Protein AF-0000000075738918 (afdb_homodimer)

Sequence (276 aa):
MHIVPTPQAAEAMVTAMPPGPFVMLNLYRIREVADYSANPELAPPAPVSGRELFERYAAGMESALAKVGAERVFVADAGGCFIGPPEERWDVIQFVRYPSLEAFIALMSSEQVQADLPHRFAMLEDSRVIPMAERPLAMHIVPTPQAAEAMVTAMPPGPFVMLNLYRIREVADYSANPELAPPAPVSGRELFERYAAGMESALAKVGAERVFVADAGGCFIGPPEERWDVIQFVRYPSLEAFIALMSSEQVQADLPHRFAMLEDSRVIPMAERPLA

Foldseek 3Di:
DAQDDDPVRVVVCVVPDDWWKWKKKKFFAWAQWFALVVPVVPDDPDIDALVVLVVVVVVVVQVLCVVLPKDWPDKDAWFADPDDDRPDTTGMITMMMGGGPVSVVCSCPDPSVVVCSSSSNRTTPDMDIDMDHDDDDD/DAQDDDPVRVVVCVVPDDWWKWKKKKFFAWAQWFALVVPPVPDDPDIDGLVVLVVVVVVVVQVLCVVLPKDWPDKDAWFADPDDDRPDTTGMITMMMGGGPVSVVCSCPDPSVVVCSSSSNRTTPDMDIDMDHDDDDD

Organism: Mycobacterium marinum (strain ATCC BAA-535 / M) (NCBI:txid216594)

Radius of gyration: 19.69 Å; Cα contacts (8 Å, |Δi|>4): 548; chains: 2; bounding box: 41×58×44 Å

Nearest PDB structures (foldseek):
  3dca-assembly2_D  TM=9.120E-01  e=5.036E-12  Rhodopseudomonas palustris
  3hhl-assembly2_C  TM=9.227E-01  e=2.454E-11  Rhodopseudomonas palustris
  3fmb-assembly1_B  TM=6.037E-01  e=3.398E-04  Bacteroides fragilis NCTC 9343
  8ozo-assembly1_A  TM=6.593E-01  e=1.298E-03  Populus tremula
  1q53-assembly1_B  TM=6.200E-01  e=1.149E-03  Arabidopsis thaliana

InterPro domains:
  IPR011008 Dimeric alpha-beta barrel [SSF54909] (48-130)

Solvent-accessible surface area (backbone atoms only — not comparable to full-atom values): 14406 Å² total; per-residue (Å²): 122,26,84,62,58,49,73,66,31,49,51,49,46,66,71,65,55,66,89,47,62,36,34,34,43,35,37,30,23,58,24,74,56,44,48,36,81,91,45,60,91,73,46,65,97,56,95,48,35,6,59,58,53,47,59,62,47,50,61,58,46,50,58,55,32,48,74,49,60,26,42,78,76,43,45,25,43,40,44,53,35,39,18,41,59,88,83,45,58,30,45,38,37,36,32,34,37,30,57,27,66,65,36,48,52,51,47,68,66,30,68,68,50,55,69,41,46,68,56,51,60,16,20,42,58,30,37,36,30,33,52,28,44,74,46,86,79,132,121,28,84,61,59,49,73,68,31,50,51,49,47,67,71,64,56,66,89,46,62,37,34,34,43,36,37,31,24,59,24,75,56,44,49,36,82,90,46,60,90,74,45,66,96,56,95,49,37,6,59,59,50,47,58,62,47,49,58,59,47,52,57,55,32,51,75,48,60,26,43,79,77,42,42,24,42,39,42,52,35,40,18,42,59,88,84,44,59,29,45,37,36,36,34,36,36,30,57,27,67,67,36,47,52,50,47,67,68,29,69,66,50,55,68,41,47,67,56,49,60,16,19,41,58,31,37,36,31,32,52,29,44,74,47,85,78,131

pLDDT: mean 94.46, std 4.77, range [61.75, 98.62]

Secondary structure (DSSP, 8-state):
---S--HHHHHHHHHHPPSS-EEEEEEEEE-SB---TT-GGG--SS--BHHHHHHHHHHHHHHHHHHTT-EEEEEEE--B-SBS-TT-B-SEEEEEEES-HHHHHHHHHSHHHHHHHHHHHHHEEEEEEEEEEE----/---S--HHHHHHHHHHPPSS-EEEEEEEEE-SB---TT-GGG--SS--BHHHHHHHHHHHHHHHHHHTT-EEEEEEEE-B-SBS-TT-B-SEEEEEEES-HHHHHHHHHSHHHHHHHHHHHHHEEEEEEEEEEE----

Structure (mmCIF, N/CA/C/O backbone):
data_AF-0000000075738918-model_v1
#
loop_
_entity.id
_entity.type
_entity.pdbx_description
1 polymer 'DUF1330 domain-containing protein'
#
loop_
_atom_site.group_PDB
_atom_site.id
_atom_site.type_symbol
_atom_site.label_atom_id
_atom_site.label_alt_id
_atom_site.label_comp_id
_atom_site.label_asym_id
_atom_site.label_entity_id
_atom_site.label_seq_id
_atom_site.pdbx_PDB_ins_code
_atom_site.Cartn_x
_atom_site.Cartn_y
_atom_site.Cartn_z
_atom_site.occupancy
_atom_site.B_iso_or_equiv
_atom_site.auth_seq_id
_atom_site.auth_comp_id
_atom_site.auth_asym_id
_atom_site.auth_atom_id
_atom_site.pdbx_PDB_model_num
ATOM 1 N N . MET A 1 1 ? 3.969 -15.016 8.734 1 88.12 1 MET A N 1
ATOM 2 C CA . MET A 1 1 ? 4.047 -14.961 7.273 1 88.12 1 MET A CA 1
ATOM 3 C C . MET A 1 1 ? 2.662 -15.062 6.648 1 88.12 1 MET A C 1
ATOM 5 O O . MET A 1 1 ? 1.907 -15.992 6.953 1 88.12 1 MET A O 1
ATOM 9 N N . HIS A 1 2 ? 2.221 -14.133 5.895 1 97.44 2 HIS A N 1
ATOM 10 C CA . HIS A 1 2 ? 0.927 -14.07 5.227 1 97.44 2 HIS A CA 1
ATOM 11 C C . HIS A 1 2 ? 1.087 -14.141 3.711 1 97.44 2 HIS A C 1
ATOM 13 O O . HIS A 1 2 ? 1.54 -13.188 3.084 1 97.44 2 HIS A O 1
ATOM 19 N N . ILE A 1 3 ? 0.587 -15.297 3.174 1 96.81 3 ILE A N 1
ATOM 20 C CA . ILE A 1 3 ? 0.832 -15.516 1.753 1 96.81 3 ILE A CA 1
ATOM 21 C C . ILE A 1 3 ? -0.492 -15.758 1.032 1 96.81 3 ILE A C 1
ATOM 23 O O . ILE A 1 3 ? -0.645 -15.398 -0.138 1 96.81 3 ILE A O 1
ATOM 27 N N . VAL A 1 4 ? -1.378 -16.375 1.745 1 95.62 4 VAL A N 1
ATOM 28 C CA . VAL A 1 4 ? -2.707 -16.641 1.209 1 95.62 4 VAL A CA 1
ATOM 29 C C . VAL A 1 4 ? -3.77 -16.172 2.197 1 95.62 4 VAL A C 1
ATOM 31 O O . VAL A 1 4 ? -3.496 -16.016 3.389 1 95.62 4 VAL A O 1
ATOM 34 N N . PRO A 1 5 ? -4.926 -15.938 1.662 1 96.75 5 PRO A N 1
ATOM 35 C CA . PRO A 1 5 ? -5.961 -15.492 2.596 1 96.75 5 PRO A CA 1
ATOM 36 C C . PRO A 1 5 ? -6.469 -16.609 3.5 1 96.75 5 PRO A C 1
ATOM 38 O O . PRO A 1 5 ? -6.426 -17.781 3.119 1 96.75 5 PRO A O 1
ATOM 41 N N . THR A 1 6 ? -6.902 -16.25 4.691 1 96.31 6 THR A N 1
ATOM 42 C CA . THR A 1 6 ? -7.684 -17.172 5.516 1 96.31 6 THR A CA 1
ATOM 43 C C . THR A 1 6 ? -9.133 -17.219 5.043 1 96.31 6 THR A C 1
ATOM 45 O O . THR A 1 6 ? -9.609 -16.312 4.371 1 96.31 6 THR A O 1
ATOM 48 N N . PRO A 1 7 ? -9.805 -18.297 5.422 1 96.06 7 PRO A N 1
ATOM 49 C CA . PRO A 1 7 ? -11.227 -18.344 5.102 1 96.06 7 PRO A CA 1
ATOM 50 C C . PRO A 1 7 ? -12 -17.156 5.68 1 96.06 7 PRO A C 1
ATOM 52 O O . PRO A 1 7 ? -12.906 -16.625 5.027 1 96.06 7 PRO A O 1
ATOM 55 N N . GLN A 1 8 ? -11.672 -16.75 6.844 1 96.56 8 GLN A N 1
ATOM 56 C CA . GLN A 1 8 ? -12.336 -15.609 7.48 1 96.56 8 GLN A CA 1
ATOM 57 C C . GLN A 1 8 ? -12.109 -14.32 6.695 1 96.56 8 GLN A C 1
ATOM 59 O O . GLN A 1 8 ? -13.031 -13.531 6.504 1 96.56 8 GLN A O 1
ATOM 64 N N . ALA A 1 9 ? -10.875 -14.109 6.285 1 96.56 9 ALA A N 1
ATOM 65 C CA . ALA A 1 9 ? -10.555 -12.922 5.504 1 96.56 9 ALA A CA 1
ATOM 66 C C . ALA A 1 9 ? -11.297 -12.922 4.168 1 96.56 9 ALA A C 1
ATOM 68 O O . ALA A 1 9 ? -11.789 -11.883 3.723 1 96.56 9 ALA A O 1
ATOM 69 N N . ALA A 1 10 ? -11.328 -14.062 3.525 1 95.31 10 ALA A N 1
ATOM 70 C CA . ALA A 1 10 ? -12.039 -14.203 2.26 1 95.31 10 ALA A CA 1
ATOM 71 C C . ALA A 1 10 ? -13.523 -13.875 2.428 1 95.31 10 ALA A C 1
ATOM 73 O O . ALA A 1 10 ? -14.094 -13.133 1.627 1 95.31 10 ALA A O 1
ATOM 74 N N . GLU A 1 11 ? -14.094 -14.375 3.406 1 95.25 11 GLU A N 1
ATOM 75 C CA . GLU A 1 11 ? -15.5 -14.109 3.688 1 95.25 11 GLU A CA 1
ATOM 76 C C . GLU A 1 11 ? -15.742 -12.633 3.973 1 95.25 11 GLU A C 1
ATOM 78 O O . GLU A 1 11 ? -16.719 -12.055 3.492 1 95.25 11 GLU A O 1
ATOM 83 N N . ALA A 1 12 ? -14.891 -12.102 4.766 1 94.56 12 ALA A N 1
ATOM 84 C CA . ALA A 1 12 ? -15.016 -10.688 5.105 1 94.56 12 ALA A CA 1
ATOM 85 C C . ALA A 1 12 ? -14.953 -9.812 3.854 1 94.56 12 ALA A C 1
ATOM 87 O O . ALA A 1 12 ? -15.711 -8.852 3.719 1 94.56 12 ALA A O 1
ATOM 88 N N . MET A 1 13 ? -14.039 -10.117 3.02 1 93.19 13 MET A N 1
ATOM 89 C CA . MET A 1 13 ? -13.906 -9.344 1.789 1 93.19 13 MET A CA 1
ATOM 90 C C . MET A 1 13 ? -15.172 -9.445 0.94 1 93.19 13 MET A C 1
ATOM 92 O O . MET A 1 13 ? -15.688 -8.438 0.461 1 93.19 13 MET A O 1
ATOM 96 N N . VAL A 1 14 ? -15.648 -10.609 0.733 1 91.62 14 VAL A N 1
ATOM 97 C CA . VAL A 1 1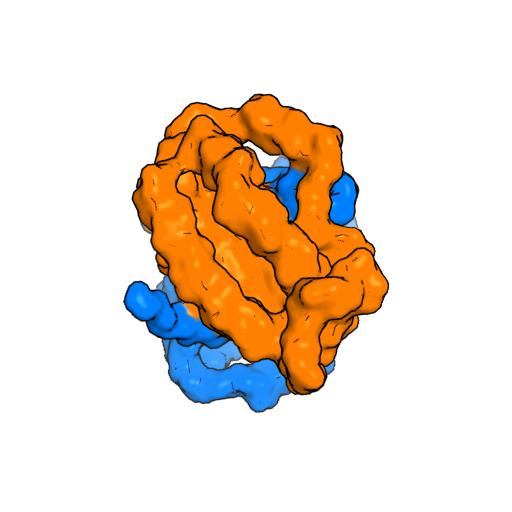4 ? -16.828 -10.844 -0.087 1 91.62 14 VAL A CA 1
ATOM 98 C C . VAL A 1 14 ? -18.016 -10.07 0.482 1 91.62 14 VAL A C 1
ATOM 100 O O . VAL A 1 14 ? -18.812 -9.5 -0.269 1 91.62 14 VAL A O 1
ATOM 103 N N . THR A 1 15 ? -18.078 -9.992 1.713 1 91.5 15 THR A N 1
ATOM 104 C CA . THR A 1 15 ? -19.203 -9.344 2.395 1 91.5 15 THR A CA 1
ATOM 105 C C . THR A 1 15 ? -19.078 -7.824 2.326 1 91.5 15 THR A C 1
ATOM 107 O O . THR A 1 15 ? -20.078 -7.117 2.209 1 91.5 15 THR A O 1
ATOM 110 N N . ALA A 1 16 ? -17.875 -7.379 2.338 1 89.31 16 ALA A N 1
ATOM 111 C CA . ALA A 1 16 ? -17.641 -5.949 2.51 1 89.31 16 ALA A CA 1
ATOM 112 C C . ALA A 1 16 ? -17.547 -5.242 1.16 1 89.31 16 ALA A C 1
ATOM 114 O O . ALA A 1 16 ? -17.844 -4.051 1.054 1 89.31 16 ALA A O 1
ATOM 115 N N . MET A 1 17 ? -17.172 -5.91 0.13 1 88.94 17 MET A N 1
ATOM 116 C CA . MET A 1 17 ? -16.875 -5.238 -1.132 1 88.94 17 MET A CA 1
ATOM 117 C C . MET A 1 17 ? -18.156 -4.855 -1.864 1 88.94 17 MET A C 1
ATOM 119 O O . MET A 1 17 ? -19.016 -5.703 -2.102 1 88.94 17 MET A O 1
ATOM 123 N N . PRO A 1 18 ? -18.312 -3.605 -2.115 1 85.81 18 PRO A N 1
ATOM 124 C CA . PRO A 1 18 ? -19.469 -3.195 -2.916 1 85.81 18 PRO A CA 1
ATOM 125 C C . PRO A 1 18 ? -19.391 -3.689 -4.359 1 85.81 18 PRO A C 1
ATOM 127 O O . PRO A 1 18 ? -18.328 -4.09 -4.824 1 85.81 18 PRO A O 1
ATOM 130 N N . PRO A 1 19 ? -20.594 -3.648 -4.965 1 90.38 19 PRO A N 1
ATOM 131 C CA . PRO A 1 19 ? -20.562 -4.027 -6.379 1 90.38 19 PRO A CA 1
ATOM 132 C C . PRO A 1 19 ? -19.75 -3.059 -7.23 1 90.38 19 PRO A C 1
ATOM 134 O O . PRO A 1 19 ? -19.594 -1.887 -6.875 1 90.38 19 PRO A O 1
ATOM 137 N N . GLY A 1 20 ? -19.234 -3.586 -8.367 1 94 20 GLY A N 1
ATOM 138 C CA . GLY A 1 20 ? -18.484 -2.746 -9.281 1 94 20 GLY A CA 1
ATOM 139 C C . GLY A 1 20 ? -16.984 -2.982 -9.219 1 94 20 GLY A C 1
ATOM 140 O O . GLY A 1 20 ? -16.531 -3.938 -8.586 1 94 20 GLY A O 1
ATOM 141 N N . PRO A 1 21 ? -16.297 -2.09 -9.953 1 96.19 21 PRO A N 1
ATOM 142 C CA . PRO A 1 21 ? -14.836 -2.25 -10 1 96.19 21 PRO A CA 1
ATOM 143 C C . PRO A 1 21 ? -14.156 -1.883 -8.688 1 96.19 21 PRO A C 1
ATOM 145 O O . PRO A 1 21 ? -14.68 -1.065 -7.922 1 96.19 21 PRO A O 1
ATOM 148 N N . PHE A 1 22 ? -13.078 -2.518 -8.398 1 96.31 22 PHE A N 1
ATOM 149 C CA . PHE A 1 22 ? -12.258 -2.191 -7.238 1 96.31 22 PHE A CA 1
ATOM 150 C C . PHE A 1 22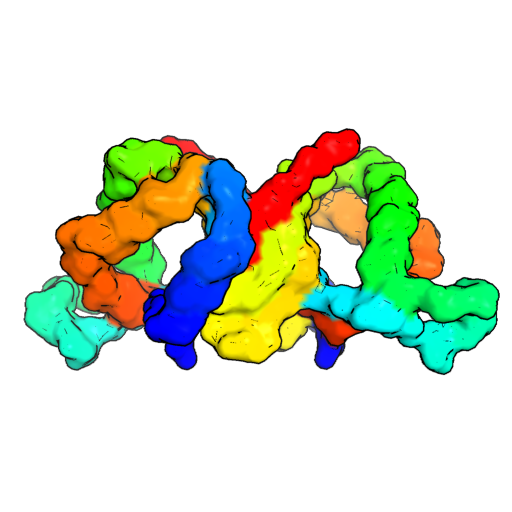 ? -10.789 -2.488 -7.516 1 96.31 22 PHE A C 1
ATOM 152 O O . PHE A 1 22 ? -10.445 -3.039 -8.562 1 96.31 22 PHE A O 1
ATOM 159 N N . VAL A 1 23 ? -9.984 -2.086 -6.602 1 96.62 23 VAL A N 1
ATOM 160 C CA . VAL A 1 23 ? -8.539 -2.215 -6.77 1 96.62 23 VAL A CA 1
ATOM 161 C C . VAL A 1 23 ? -7.953 -3.018 -5.609 1 96.62 23 VAL A C 1
ATOM 163 O O . VAL A 1 23 ? -8.453 -2.951 -4.484 1 96.62 23 VAL A O 1
ATOM 166 N N . MET A 1 24 ? -6.996 -3.807 -5.902 1 97.94 24 MET A N 1
ATOM 167 C CA . MET A 1 24 ? -6.215 -4.508 -4.887 1 97.94 24 MET A CA 1
ATOM 168 C C . MET A 1 24 ? -4.793 -3.957 -4.82 1 97.94 24 MET A C 1
ATOM 170 O O . MET A 1 24 ? -4.066 -3.975 -5.816 1 97.94 24 MET A O 1
ATOM 174 N N . LEU A 1 25 ? -4.461 -3.461 -3.678 1 98.38 25 LEU A N 1
ATOM 175 C CA . LEU A 1 25 ? -3.061 -3.168 -3.395 1 98.38 25 LEU A CA 1
ATOM 176 C C . LEU A 1 25 ? -2.326 -4.426 -2.939 1 98.38 25 LEU A C 1
ATOM 178 O O . LEU A 1 25 ? -2.754 -5.09 -1.993 1 98.38 25 LEU A O 1
ATOM 182 N N . ASN A 1 26 ? -1.208 -4.758 -3.607 1 98.12 26 ASN A N 1
ATOM 183 C CA . ASN A 1 26 ? -0.388 -5.918 -3.266 1 98.12 26 ASN A CA 1
ATOM 184 C C . ASN A 1 26 ? 1.027 -5.504 -2.871 1 98.12 26 ASN A C 1
ATOM 186 O O . ASN A 1 26 ? 1.712 -4.816 -3.629 1 98.12 26 ASN A O 1
ATOM 190 N N . LEU A 1 27 ? 1.433 -5.855 -1.755 1 98.62 27 LEU A N 1
ATOM 191 C CA . LEU A 1 27 ? 2.803 -5.703 -1.278 1 98.62 27 LEU A CA 1
ATOM 192 C C . LEU A 1 27 ? 3.48 -7.059 -1.122 1 98.62 27 LEU A C 1
ATOM 194 O O . LEU A 1 27 ? 2.947 -7.949 -0.46 1 98.62 27 LEU A O 1
ATOM 198 N N . TYR A 1 28 ? 4.676 -7.176 -1.698 1 98.38 28 TYR A N 1
ATOM 199 C CA . TYR A 1 28 ? 5.359 -8.461 -1.643 1 98.38 28 TYR A CA 1
ATOM 200 C C . TYR A 1 28 ? 6.762 -8.312 -1.058 1 98.38 28 TYR A C 1
ATOM 202 O O . TYR A 1 28 ? 7.535 -7.461 -1.501 1 98.38 28 TYR A O 1
ATOM 210 N N . ARG A 1 29 ? 7 -9.078 -0.086 1 98.38 29 ARG A N 1
ATOM 211 C CA . ARG A 1 29 ? 8.359 -9.344 0.375 1 98.38 29 ARG A CA 1
ATOM 212 C C . ARG A 1 29 ? 8.891 -10.648 -0.198 1 98.38 29 ARG A C 1
ATOM 214 O O . ARG A 1 29 ? 8.336 -11.719 0.071 1 98.38 29 ARG A O 1
ATOM 221 N N . ILE A 1 30 ? 9.93 -10.531 -0.969 1 98.38 30 ILE A N 1
ATOM 222 C CA . ILE A 1 30 ? 10.375 -11.672 -1.769 1 98.38 30 ILE A CA 1
ATOM 223 C C . ILE A 1 30 ? 11.625 -12.281 -1.143 1 98.38 30 ILE A C 1
ATOM 225 O O . ILE A 1 30 ? 12.523 -11.555 -0.703 1 98.38 30 ILE A O 1
ATOM 229 N N . ARG A 1 31 ? 11.656 -13.594 -1.162 1 98.25 31 ARG A N 1
ATOM 230 C CA . ARG A 1 31 ? 12.797 -14.305 -0.605 1 98.25 31 ARG A CA 1
ATOM 231 C C . ARG A 1 31 ? 14.047 -14.086 -1.453 1 98.25 31 ARG A C 1
ATOM 233 O O . ARG A 1 31 ? 13.961 -13.984 -2.678 1 98.25 31 ARG A O 1
ATOM 240 N N . GLU A 1 32 ? 15.125 -14.062 -0.719 1 98.31 32 GLU A N 1
ATOM 241 C CA . GLU A 1 32 ? 16.375 -14 -1.465 1 98.31 32 GLU A CA 1
ATOM 242 C C . GLU A 1 32 ? 16.547 -15.227 -2.359 1 98.31 32 GLU A C 1
ATOM 244 O O . GLU A 1 32 ? 16.891 -15.094 -3.539 1 98.31 32 GLU A O 1
ATOM 249 N N . VAL A 1 33 ? 16.359 -16.359 -1.729 1 98.31 33 VAL A N 1
ATOM 250 C CA . VAL A 1 33 ? 16.391 -17.625 -2.453 1 98.31 33 VAL A CA 1
ATOM 251 C C . VAL A 1 33 ? 15.031 -18.328 -2.332 1 98.31 33 VAL A C 1
ATOM 253 O O . VAL A 1 33 ? 14.484 -18.453 -1.232 1 98.31 33 VAL A O 1
ATOM 256 N N . ALA A 1 34 ? 14.562 -18.719 -3.514 1 98.19 34 ALA A N 1
ATOM 257 C CA . ALA A 1 34 ? 13.297 -19.453 -3.496 1 98.19 34 ALA A CA 1
ATOM 258 C C . ALA A 1 34 ? 13.391 -20.703 -2.621 1 98.19 34 ALA A C 1
ATOM 260 O O . ALA A 1 34 ? 14.406 -21.406 -2.645 1 98.19 34 ALA A O 1
ATOM 261 N N . ASP A 1 35 ? 12.328 -20.984 -1.842 1 97.94 35 ASP A N 1
ATOM 262 C CA . ASP A 1 35 ? 12.312 -22.109 -0.902 1 97.94 35 ASP A CA 1
ATOM 263 C C . ASP A 1 35 ? 11.266 -23.141 -1.295 1 97.94 35 ASP A C 1
ATOM 265 O O . ASP A 1 35 ? 10.078 -22.969 -1.016 1 97.94 35 ASP A O 1
ATOM 269 N N . TYR A 1 36 ? 11.648 -24.25 -1.84 1 97.25 36 TYR A N 1
ATOM 270 C CA . TYR A 1 36 ? 10.742 -25.312 -2.283 1 97.25 36 TYR A CA 1
ATOM 271 C C . TYR A 1 36 ? 10.734 -26.469 -1.299 1 97.25 36 TYR A C 1
ATOM 273 O O . TYR A 1 36 ? 10.391 -27.594 -1.661 1 97.25 36 TYR A O 1
ATOM 281 N N . SER A 1 37 ? 11.078 -26.234 -0.084 1 96.5 37 SER A N 1
ATOM 282 C CA . SER A 1 37 ? 11.156 -27.312 0.907 1 96.5 37 SER A CA 1
ATOM 283 C C . SER A 1 37 ? 9.805 -28 1.088 1 96.5 37 SER A C 1
ATOM 285 O O . SER A 1 37 ? 9.742 -29.188 1.363 1 96.5 37 SER A O 1
ATOM 287 N N . ALA A 1 38 ? 8.727 -27.297 0.914 1 93.81 38 ALA A N 1
ATOM 288 C CA . ALA A 1 38 ? 7.387 -27.859 1.093 1 93.81 38 ALA A CA 1
ATOM 289 C C . ALA A 1 38 ? 6.957 -28.656 -0.136 1 93.81 38 ALA A C 1
ATOM 291 O O . ALA A 1 38 ? 6.082 -29.516 -0.049 1 93.81 38 ALA A O 1
ATOM 292 N N . ASN A 1 39 ? 7.527 -28.312 -1.305 1 94.62 39 ASN A N 1
ATOM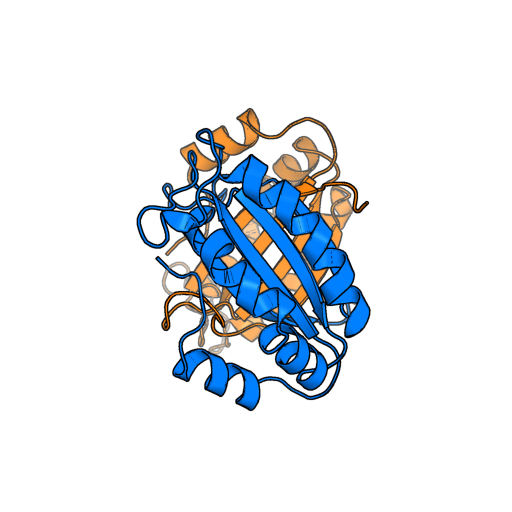 293 C CA . ASN A 1 39 ? 7.219 -28.969 -2.562 1 94.62 39 ASN A CA 1
ATOM 294 C C . ASN A 1 39 ? 8.484 -29.266 -3.367 1 94.62 39 ASN A C 1
ATOM 296 O O . ASN A 1 39 ? 8.656 -28.75 -4.473 1 94.62 39 ASN A O 1
ATOM 300 N N . PRO A 1 40 ? 9.227 -30.172 -2.859 1 94.75 40 PRO A N 1
ATOM 301 C CA . PRO A 1 40 ? 10.539 -30.391 -3.471 1 94.75 40 PRO A CA 1
ATOM 302 C C . PRO A 1 40 ? 10.438 -30.875 -4.918 1 94.75 40 PRO A C 1
ATOM 304 O O . PRO A 1 40 ? 11.336 -30.625 -5.719 1 94.75 40 PRO A O 1
ATOM 307 N N . GLU A 1 41 ? 9.414 -31.531 -5.293 1 95.25 41 GLU A N 1
ATOM 308 C CA . GLU A 1 41 ? 9.227 -32.062 -6.641 1 95.25 41 GLU A CA 1
ATOM 309 C C . GLU A 1 41 ? 9.07 -30.938 -7.66 1 95.25 41 GLU A C 1
ATOM 311 O O . GLU A 1 41 ? 9.25 -31.156 -8.859 1 95.25 41 GLU A O 1
ATOM 316 N N . LEU A 1 42 ? 8.742 -29.766 -7.234 1 94.75 42 LEU A N 1
ATOM 317 C CA . LEU A 1 42 ? 8.516 -28.625 -8.117 1 94.75 42 LEU A CA 1
ATOM 318 C C . LEU A 1 42 ? 9.75 -27.719 -8.172 1 94.75 42 LEU A C 1
ATOM 320 O O . LEU A 1 42 ? 9.773 -26.734 -8.906 1 94.75 42 LEU A O 1
ATOM 324 N N . ALA A 1 43 ? 10.758 -28.047 -7.434 1 95.38 43 ALA A N 1
ATOM 325 C CA . ALA A 1 43 ? 11.953 -27.219 -7.336 1 95.38 43 ALA A CA 1
ATOM 326 C C . ALA A 1 43 ? 12.688 -27.141 -8.672 1 95.38 43 ALA A C 1
ATOM 328 O O . ALA A 1 43 ? 12.789 -28.156 -9.383 1 95.38 43 ALA A O 1
ATOM 329 N N . PRO A 1 44 ? 13.125 -25.953 -9.008 1 94 44 PRO A N 1
ATOM 330 C CA . PRO A 1 44 ? 14.008 -25.875 -10.172 1 94 44 PRO A CA 1
ATOM 331 C C . PRO A 1 44 ? 15.289 -26.703 -10 1 94 44 PRO A C 1
ATOM 333 O O . PRO A 1 44 ? 15.656 -27.047 -8.875 1 94 44 PRO A O 1
ATOM 336 N N . PRO A 1 45 ? 15.914 -27 -11.156 1 94.69 45 PRO A N 1
ATOM 337 C CA . PRO A 1 45 ? 17.125 -27.828 -11.086 1 94.69 45 PRO A CA 1
ATOM 338 C C . PRO A 1 45 ? 18.25 -27.172 -10.289 1 94.69 45 PRO A C 1
ATOM 340 O O . PRO A 1 45 ? 19.078 -27.875 -9.703 1 94.69 45 PRO A O 1
ATOM 343 N N . ALA A 1 46 ? 18.266 -25.906 -10.414 1 96.19 46 ALA A N 1
ATOM 344 C CA . ALA A 1 46 ? 19.234 -25.125 -9.641 1 96.19 46 ALA A CA 1
ATOM 345 C C . ALA A 1 46 ? 18.531 -24.047 -8.836 1 96.19 46 ALA A C 1
ATOM 347 O O . ALA A 1 46 ? 17.438 -23.609 -9.188 1 96.19 46 ALA A O 1
ATOM 348 N N . PRO A 1 47 ? 19.25 -23.719 -7.711 1 96.38 47 PRO A N 1
ATOM 349 C CA . PRO A 1 47 ? 18.641 -22.641 -6.926 1 96.38 47 PRO A CA 1
ATOM 350 C C . PRO A 1 47 ? 18.391 -21.375 -7.746 1 96.38 47 PRO A C 1
ATOM 352 O O . PRO A 1 47 ? 19.234 -21 -8.586 1 96.38 47 PRO A O 1
ATOM 355 N N . VAL A 1 48 ? 17.234 -20.75 -7.527 1 97 48 VAL A N 1
ATOM 356 C CA . VAL A 1 48 ? 16.906 -19.484 -8.148 1 97 48 VAL A CA 1
ATOM 357 C C . VAL A 1 48 ? 16.484 -18.469 -7.074 1 97 48 VAL A C 1
ATOM 359 O O . VAL A 1 48 ? 16.078 -18.859 -5.98 1 97 48 VAL A O 1
ATOM 362 N N . SER A 1 49 ? 16.688 -17.172 -7.348 1 98 49 SER A N 1
ATOM 363 C CA . SER A 1 49 ? 16.203 -16.172 -6.406 1 98 49 SER A CA 1
ATOM 364 C C . SER A 1 49 ? 14.68 -16.078 -6.418 1 98 49 SER A C 1
ATOM 366 O O . SER A 1 49 ? 14.039 -16.422 -7.41 1 98 49 SER A O 1
ATOM 368 N N . GLY A 1 50 ? 14.117 -15.633 -5.324 1 97.81 50 GLY A N 1
ATOM 369 C CA . GLY A 1 50 ? 12.695 -15.328 -5.32 1 97.81 50 GLY A CA 1
ATOM 370 C C . GLY A 1 50 ? 12.297 -14.32 -6.387 1 97.81 50 GLY A C 1
ATOM 371 O O . GLY A 1 50 ? 11.234 -14.445 -6.996 1 97.81 50 GLY A O 1
ATOM 372 N N . ARG A 1 51 ? 13.156 -13.398 -6.566 1 96.75 51 ARG A N 1
ATOM 373 C CA . ARG A 1 51 ? 12.883 -12.344 -7.539 1 96.75 51 ARG A CA 1
ATOM 374 C C . ARG A 1 51 ? 12.828 -12.906 -8.953 1 96.75 51 ARG A C 1
ATOM 376 O O . ARG A 1 51 ? 11.938 -12.555 -9.734 1 96.75 51 ARG A O 1
ATOM 383 N N . GLU A 1 52 ? 13.75 -13.703 -9.266 1 95.12 52 GLU A N 1
ATOM 384 C CA . GLU A 1 52 ? 13.727 -14.352 -10.578 1 95.12 52 GLU A CA 1
ATOM 385 C C . GLU A 1 52 ? 12.445 -15.164 -10.773 1 95.12 52 GLU A C 1
ATOM 387 O O . GLU A 1 52 ? 11.836 -15.109 -11.836 1 95.12 52 GLU A O 1
ATOM 392 N N . LEU A 1 53 ? 12.125 -15.906 -9.789 1 94.94 53 LEU A N 1
ATOM 393 C CA . LEU A 1 53 ? 10.898 -16.703 -9.852 1 94.94 53 LEU A CA 1
ATOM 394 C C . LEU A 1 53 ? 9.68 -15.797 -10 1 94.94 53 LEU A C 1
ATOM 396 O O . LEU A 1 53 ? 8.789 -16.078 -10.805 1 94.94 53 LEU A O 1
ATOM 400 N N . PHE A 1 54 ? 9.672 -14.703 -9.266 1 95.56 54 PHE A N 1
ATOM 401 C CA . PHE A 1 54 ? 8.578 -13.742 -9.328 1 95.56 54 PHE A CA 1
ATOM 402 C C . PHE A 1 54 ? 8.406 -13.211 -10.742 1 95.56 54 PHE A C 1
ATOM 404 O O . PHE A 1 54 ? 7.301 -13.188 -11.281 1 95.56 54 PHE A O 1
ATOM 411 N N . GLU A 1 55 ? 9.469 -12.852 -11.359 1 92.56 55 GLU A N 1
ATOM 412 C CA . GLU A 1 55 ? 9.406 -12.289 -12.703 1 92.56 55 GLU A CA 1
ATOM 413 C C . GLU A 1 55 ? 8.93 -13.32 -13.719 1 92.56 55 GLU A C 1
ATOM 415 O O . GLU A 1 55 ? 8.195 -12.992 -14.648 1 92.56 55 GLU A O 1
ATOM 420 N N . ARG A 1 56 ? 9.328 -14.523 -13.578 1 89.31 56 ARG A N 1
ATOM 421 C CA . ARG A 1 56 ? 8.883 -15.602 -14.461 1 89.31 56 ARG A CA 1
ATOM 422 C C . ARG A 1 56 ? 7.383 -15.82 -14.344 1 89.31 56 ARG A C 1
ATOM 424 O O . ARG A 1 56 ? 6.703 -16.047 -15.352 1 89.31 56 ARG A O 1
ATOM 431 N N . TYR A 1 57 ? 6.934 -15.703 -13.188 1 88.31 57 TYR A N 1
ATOM 432 C CA . TYR A 1 57 ? 5.535 -16.016 -12.938 1 88.31 57 TYR A CA 1
ATOM 433 C C . TYR A 1 57 ? 4.641 -14.828 -13.234 1 88.31 57 TYR A C 1
ATOM 435 O O . TYR A 1 57 ? 3.455 -14.992 -13.547 1 88.31 57 TYR A O 1
ATOM 443 N N . ALA A 1 58 ? 5.168 -13.68 -13.148 1 86 58 ALA A N 1
ATOM 444 C CA . ALA A 1 58 ? 4.402 -12.469 -13.438 1 86 58 ALA A CA 1
ATOM 445 C C . ALA A 1 58 ? 3.916 -12.461 -14.883 1 86 58 ALA A C 1
ATOM 447 O O . ALA A 1 58 ? 2.809 -11.992 -15.172 1 86 58 ALA A O 1
ATOM 448 N N . ALA A 1 59 ? 4.625 -13.047 -15.727 1 77.81 59 ALA A N 1
ATOM 449 C CA . ALA A 1 59 ? 4.23 -13.117 -17.141 1 77.81 59 ALA A CA 1
ATOM 450 C C . ALA A 1 59 ? 3.002 -14 -17.312 1 77.81 59 ALA A C 1
ATOM 452 O O . ALA A 1 59 ? 2.1 -13.672 -18.094 1 77.81 59 ALA A O 1
ATOM 453 N N . GLY A 1 60 ? 2.941 -15.102 -16.656 1 80.44 60 GLY A N 1
ATOM 454 C CA . GLY A 1 60 ? 1.787 -15.984 -16.703 1 80.44 60 GLY A CA 1
ATOM 455 C C . GLY A 1 60 ? 0.554 -15.383 -16.047 1 80.44 60 GLY A C 1
ATOM 456 O O . GLY A 1 60 ? -0.566 -15.594 -16.516 1 80.44 60 GLY A O 1
ATOM 457 N N . MET A 1 61 ? 0.773 -14.547 -15.078 1 87.19 61 MET A N 1
ATOM 458 C CA . MET A 1 61 ? -0.33 -13.93 -14.352 1 87.19 61 MET A CA 1
ATOM 459 C C . MET A 1 61 ? -1.021 -12.875 -15.203 1 87.19 61 MET A C 1
ATOM 461 O O . MET A 1 61 ? -2.234 -12.68 -15.102 1 87.19 61 MET A O 1
ATOM 465 N N . GLU A 1 62 ? -0.304 -12.258 -16.062 1 88.31 62 GLU A N 1
ATOM 466 C CA . GLU A 1 62 ? -0.896 -11.25 -16.938 1 88.31 62 GLU A CA 1
ATOM 467 C C . GLU A 1 62 ? -2.006 -11.844 -17.797 1 88.31 62 GLU A C 1
ATOM 469 O O . GLU A 1 62 ? -3.066 -11.234 -17.953 1 88.31 62 GLU A O 1
ATOM 474 N N . SER A 1 63 ? -1.699 -13 -18.359 1 89.75 63 SER A N 1
ATOM 475 C CA . SER A 1 63 ? -2.699 -13.672 -19.172 1 89.75 63 SER A CA 1
ATOM 476 C C . SER A 1 63 ? -3.926 -14.055 -18.359 1 89.75 63 SER A C 1
ATOM 478 O O . SER A 1 63 ? -5.059 -13.93 -18.828 1 89.75 63 SER A O 1
ATOM 480 N N . ALA A 1 64 ? -3.691 -14.516 -17.188 1 93.25 64 ALA A N 1
ATOM 481 C CA . ALA A 1 64 ? -4.785 -14.898 -16.297 1 93.25 64 ALA A CA 1
ATOM 482 C C . ALA A 1 64 ? -5.641 -13.695 -15.93 1 93.25 64 ALA A C 1
ATOM 484 O O . ALA A 1 64 ? -6.867 -13.781 -15.891 1 93.25 64 ALA A O 1
ATOM 485 N N . LEU A 1 65 ? -5.039 -12.57 -15.641 1 95.81 65 LEU A N 1
ATOM 486 C CA . LEU A 1 65 ? -5.746 -11.336 -15.32 1 95.81 65 LEU A CA 1
ATOM 487 C C . LEU A 1 65 ? -6.621 -10.891 -16.484 1 95.81 65 LEU A C 1
ATOM 489 O O . LEU A 1 65 ? -7.793 -10.547 -16.297 1 95.81 65 LEU A O 1
ATOM 493 N N . ALA A 1 66 ? -6.059 -10.977 -17.641 1 94.56 66 ALA A N 1
ATOM 494 C CA . ALA A 1 66 ? -6.777 -10.547 -18.844 1 94.56 66 ALA A CA 1
ATOM 495 C C . ALA A 1 66 ? -8.031 -11.383 -19.062 1 94.56 66 ALA A C 1
ATOM 497 O O . ALA A 1 66 ? -9.07 -10.867 -19.484 1 94.56 66 ALA A O 1
ATOM 498 N N . LYS A 1 67 ? -7.98 -12.641 -18.766 1 94.69 67 LYS A N 1
ATOM 499 C CA . LYS A 1 67 ? -9.094 -13.562 -18.984 1 94.69 67 LYS A CA 1
ATOM 500 C C . LYS A 1 67 ? -10.32 -13.148 -18.188 1 94.69 67 LYS A C 1
ATOM 502 O O . LYS A 1 67 ? -11.453 -13.391 -18.594 1 94.69 67 LYS A O 1
ATOM 507 N N . VAL A 1 68 ? -10.117 -12.469 -17.109 1 96.44 68 VAL A N 1
ATOM 508 C CA . VAL A 1 68 ? -11.25 -12.102 -16.266 1 96.44 68 VAL A CA 1
ATOM 509 C C . VAL A 1 68 ? -11.484 -10.594 -16.344 1 96.44 68 VAL A C 1
ATOM 511 O O . VAL A 1 68 ? -12.234 -10.039 -15.539 1 96.44 68 VAL A O 1
ATOM 514 N N . GLY A 1 69 ? -10.758 -9.93 -17.172 1 96.81 69 GLY A N 1
ATOM 515 C CA . GLY A 1 69 ? -10.93 -8.5 -17.375 1 96.81 69 GLY A CA 1
ATOM 516 C C . GLY A 1 69 ? -10.219 -7.664 -16.328 1 96.81 69 GLY A C 1
ATOM 517 O O . GLY A 1 69 ? -10.523 -6.484 -16.141 1 96.81 69 GLY A O 1
ATOM 518 N N . ALA A 1 70 ? -9.352 -8.273 -15.57 1 96.81 70 ALA A N 1
ATOM 519 C CA . ALA A 1 70 ? -8.539 -7.559 -14.594 1 96.81 70 ALA A CA 1
ATOM 520 C C . ALA A 1 70 ? -7.277 -6.992 -15.242 1 96.81 70 ALA A C 1
ATOM 522 O O . ALA A 1 70 ? -6.875 -7.434 -16.328 1 96.81 70 ALA A O 1
ATOM 523 N N . GLU A 1 71 ? -6.773 -5.988 -14.586 1 94.44 71 GLU A N 1
ATOM 524 C CA . GLU A 1 71 ? -5.598 -5.332 -15.148 1 94.44 71 GLU A CA 1
ATOM 525 C C . GLU A 1 71 ? -4.645 -4.871 -14.047 1 94.44 71 GLU A C 1
ATOM 527 O O . GLU A 1 71 ? -5.082 -4.328 -13.031 1 94.44 71 GLU A O 1
ATOM 532 N N . ARG A 1 72 ? -3.371 -5.164 -14.297 1 94.5 72 ARG A N 1
ATOM 533 C CA . ARG A 1 72 ? -2.338 -4.531 -13.484 1 94.5 72 ARG A CA 1
ATOM 534 C C . ARG A 1 72 ? -2.148 -3.068 -13.875 1 94.5 72 ARG A C 1
ATOM 536 O O . ARG A 1 72 ? -1.667 -2.773 -14.977 1 94.5 72 ARG A O 1
ATOM 543 N N . VAL A 1 73 ? -2.455 -2.166 -12.969 1 92.62 73 VAL A N 1
ATOM 544 C CA . VAL A 1 73 ? -2.49 -0.77 -13.391 1 92.62 73 VAL A CA 1
ATOM 545 C C . VAL A 1 73 ? -1.222 -0.057 -12.93 1 92.62 73 VAL A C 1
ATOM 547 O O . VAL A 1 73 ? -0.92 1.047 -13.391 1 92.62 73 VAL A O 1
ATOM 550 N N . PHE A 1 74 ? -0.542 -0.667 -12.07 1 93.19 74 PHE A N 1
ATOM 551 C CA . PHE A 1 74 ? 0.666 -0.064 -11.523 1 93.19 74 PHE A CA 1
ATOM 552 C C . PHE A 1 74 ? 1.574 -1.128 -10.914 1 93.19 74 PHE A C 1
ATOM 554 O O . PHE A 1 74 ? 1.097 -2.062 -10.266 1 93.19 74 PHE A O 1
ATOM 561 N N . VAL A 1 75 ? 2.877 -1.038 -11.156 1 94.56 75 VAL A N 1
ATOM 562 C CA . VAL A 1 75 ? 3.887 -1.866 -10.5 1 94.56 75 VAL A CA 1
ATOM 563 C C . VAL A 1 75 ? 5.125 -1.026 -10.195 1 94.56 75 VAL A C 1
ATOM 565 O O . VAL A 1 75 ? 5.492 -0.144 -10.969 1 94.56 75 VAL A O 1
ATOM 568 N N . ALA A 1 76 ? 5.715 -1.275 -9.047 1 95.12 76 ALA A N 1
ATOM 569 C CA . ALA A 1 76 ? 6.895 -0.52 -8.641 1 95.12 76 ALA A CA 1
ATOM 570 C C . ALA A 1 76 ? 7.809 -1.365 -7.758 1 95.12 76 ALA A C 1
ATOM 572 O O . ALA A 1 76 ? 7.355 -2.303 -7.102 1 95.12 76 ALA A O 1
ATOM 573 N N . ASP A 1 77 ? 9.07 -1.049 -7.852 1 95.25 77 ASP A N 1
ATOM 574 C CA . ASP A 1 77 ? 10.016 -1.547 -6.859 1 95.25 77 ASP A CA 1
ATOM 575 C C . ASP A 1 77 ? 10.031 -0.656 -5.617 1 95.25 77 ASP A C 1
ATOM 577 O O . ASP A 1 77 ? 9.938 0.568 -5.727 1 95.25 77 ASP A O 1
ATOM 581 N N . ALA A 1 78 ? 10.07 -1.321 -4.52 1 95.06 78 ALA A N 1
ATOM 582 C CA . ALA A 1 78 ? 10.133 -0.581 -3.262 1 95.06 78 ALA A CA 1
ATOM 583 C C . ALA A 1 78 ? 11.219 -1.149 -2.348 1 95.06 78 ALA A C 1
ATOM 585 O O . ALA A 1 78 ? 12.125 -1.847 -2.809 1 95.06 78 ALA A O 1
ATOM 586 N N . GLY A 1 79 ? 11.273 -0.636 -1.16 1 93.62 79 GLY A N 1
ATOM 587 C CA . GLY A 1 79 ? 12.188 -1.019 -0.101 1 93.62 79 GLY A CA 1
ATOM 588 C C . GLY A 1 79 ? 11.641 -0.761 1.289 1 93.62 79 GLY A C 1
ATOM 589 O O . GLY A 1 79 ? 10.508 -1.145 1.596 1 93.62 79 GLY A O 1
ATOM 590 N N . GLY A 1 80 ? 12.461 -0.19 2.023 1 95.31 80 GLY A N 1
ATOM 591 C CA . GLY A 1 80 ? 12.055 0.129 3.383 1 95.31 80 GLY A CA 1
ATOM 592 C C . GLY A 1 80 ? 11.047 1.258 3.457 1 95.31 80 GLY A C 1
ATOM 593 O O . GLY A 1 80 ? 10.781 1.926 2.455 1 95.31 80 GLY A O 1
ATOM 594 N N . CYS A 1 81 ? 10.516 1.423 4.652 1 97.56 81 CYS A N 1
ATOM 595 C CA . CYS A 1 81 ? 9.539 2.477 4.898 1 97.56 81 CYS A CA 1
ATOM 596 C C . CYS A 1 81 ? 10.227 3.793 5.234 1 97.56 81 CYS A C 1
ATOM 598 O O . CYS A 1 81 ? 11.219 3.809 5.973 1 97.56 81 CYS A O 1
ATOM 600 N N . PHE A 1 82 ? 9.734 4.898 4.613 1 98.06 82 PHE A N 1
ATOM 601 C CA . PHE A 1 82 ? 10.078 6.227 5.102 1 98.06 82 PHE A CA 1
ATOM 602 C C . PHE A 1 82 ? 9.43 6.492 6.457 1 98.06 82 PHE A C 1
ATOM 604 O O . PHE A 1 82 ? 10.07 7.043 7.355 1 98.06 82 PHE A O 1
ATOM 611 N N . ILE A 1 83 ? 8.18 6.207 6.578 1 98.31 83 ILE A N 1
ATOM 612 C CA . ILE A 1 83 ? 7.469 6.145 7.852 1 98.31 83 ILE A CA 1
ATOM 613 C C . ILE A 1 83 ? 6.949 4.727 8.086 1 98.31 83 ILE A C 1
ATOM 615 O O . ILE A 1 83 ? 6.18 4.203 7.277 1 98.31 83 ILE A O 1
ATOM 619 N N . GLY A 1 84 ? 7.262 4.062 9.125 1 98 84 GLY A N 1
ATOM 620 C CA . GLY A 1 84 ? 6.898 2.697 9.477 1 98 84 GLY A CA 1
ATOM 621 C C . GLY A 1 84 ? 7.949 1.995 10.312 1 98 84 GLY A C 1
ATOM 622 O O . GLY A 1 84 ? 8.984 2.58 10.641 1 98 84 GLY A O 1
ATOM 623 N N . PRO A 1 85 ? 7.652 0.741 10.688 1 97 85 PRO A N 1
ATOM 624 C CA . PRO A 1 85 ? 8.672 -0.018 11.414 1 97 85 PRO A CA 1
ATOM 625 C C . PRO A 1 85 ? 9.977 -0.161 10.625 1 97 85 PRO A C 1
ATOM 627 O O . PRO A 1 85 ? 9.945 -0.409 9.414 1 97 85 PRO A O 1
ATOM 630 N N . PRO A 1 86 ? 11.125 -0.008 11.297 1 95.25 86 PRO A N 1
ATOM 631 C CA . PRO A 1 86 ? 12.406 -0.034 10.586 1 95.25 86 PRO A CA 1
ATOM 632 C C . PRO A 1 86 ? 12.664 -1.362 9.875 1 95.25 86 PRO A C 1
ATOM 634 O O . PRO A 1 86 ? 13.391 -1.405 8.883 1 95.25 86 PRO A O 1
ATOM 637 N N . GLU A 1 87 ? 12.062 -2.439 10.312 1 95.19 87 GLU A N 1
ATOM 638 C CA . GLU A 1 87 ? 12.344 -3.748 9.727 1 95.19 87 GLU A CA 1
ATOM 639 C C . GLU A 1 87 ? 11.344 -4.082 8.625 1 95.19 87 GLU A C 1
ATOM 641 O O . GLU A 1 87 ? 11.508 -5.082 7.918 1 95.19 87 GLU A O 1
ATOM 646 N N . GLU A 1 88 ? 10.32 -3.268 8.508 1 96.56 88 GLU A N 1
ATOM 647 C CA . GLU A 1 88 ? 9.328 -3.523 7.469 1 96.56 88 GLU A CA 1
ATOM 648 C C . GLU A 1 88 ? 9.859 -3.146 6.09 1 96.56 88 GLU A C 1
ATOM 650 O O . GLU A 1 88 ? 10.422 -2.061 5.91 1 96.56 88 GLU A O 1
ATOM 655 N N . ARG A 1 89 ? 9.727 -4.098 5.18 1 96.75 89 ARG A N 1
ATOM 656 C CA . ARG A 1 89 ? 10.164 -3.859 3.807 1 96.75 89 ARG A CA 1
ATOM 657 C C . ARG A 1 89 ? 9.258 -4.566 2.811 1 96.75 89 ARG A C 1
ATOM 659 O O . ARG A 1 89 ? 8.719 -5.641 3.102 1 96.75 89 ARG A O 1
ATOM 666 N N . TRP A 1 90 ? 9.133 -3.99 1.679 1 98.12 90 TRP A N 1
ATOM 667 C CA . TRP A 1 90 ? 8.391 -4.543 0.551 1 98.12 90 TRP A CA 1
ATOM 668 C C . TRP A 1 90 ? 9.195 -4.418 -0.742 1 98.12 90 TRP A C 1
ATOM 670 O O . TRP A 1 90 ? 9.602 -3.318 -1.124 1 98.12 90 TRP A O 1
ATOM 680 N N . ASP A 1 91 ? 9.32 -5.5 -1.441 1 97.69 91 ASP A N 1
ATOM 681 C CA . ASP A 1 91 ? 10.203 -5.523 -2.604 1 97.69 91 ASP A CA 1
ATOM 682 C C . ASP A 1 91 ? 9.461 -5.094 -3.867 1 97.69 91 ASP A C 1
ATOM 684 O O . ASP A 1 91 ? 10.023 -4.406 -4.719 1 97.69 91 ASP A O 1
ATOM 688 N N . VAL A 1 92 ? 8.281 -5.527 -4.008 1 97.19 92 VAL A N 1
ATOM 689 C CA . VAL A 1 92 ? 7.434 -5.152 -5.137 1 97.19 92 VAL A CA 1
ATOM 690 C C . VAL A 1 92 ? 6.055 -4.727 -4.633 1 97.19 92 VAL A C 1
ATOM 692 O O . VAL A 1 92 ? 5.492 -5.367 -3.742 1 97.19 92 VAL A O 1
ATOM 695 N N . ILE A 1 93 ? 5.57 -3.67 -5.16 1 97.88 93 ILE A N 1
ATOM 696 C CA . ILE A 1 93 ? 4.223 -3.184 -4.879 1 97.88 93 ILE A CA 1
ATOM 697 C C . ILE A 1 93 ? 3.445 -3.035 -6.184 1 97.88 93 ILE A C 1
ATOM 699 O O . ILE A 1 93 ? 3.969 -2.512 -7.172 1 97.88 93 ILE A O 1
ATOM 703 N N . GLN A 1 94 ? 2.268 -3.533 -6.203 1 96.44 94 GLN A N 1
ATOM 704 C CA . GLN A 1 94 ? 1.464 -3.459 -7.418 1 96.44 94 GLN A CA 1
ATOM 705 C C . GLN A 1 94 ? 0.003 -3.16 -7.094 1 96.44 94 GLN A C 1
ATOM 707 O O . GLN A 1 94 ? -0.466 -3.453 -5.992 1 96.44 94 GLN A O 1
ATOM 712 N N . PHE A 1 95 ? -0.673 -2.566 -8.055 1 96.56 95 PHE A N 1
ATOM 713 C CA . PHE A 1 95 ? -2.113 -2.34 -8.055 1 96.56 95 PHE A CA 1
ATOM 714 C C . PHE A 1 95 ? -2.787 -3.121 -9.172 1 96.56 95 PHE A C 1
ATOM 716 O O . PHE A 1 95 ? -2.395 -3.012 -10.336 1 96.56 95 PHE A O 1
ATOM 723 N N . VAL A 1 96 ? -3.732 -3.871 -8.766 1 96.94 96 VAL A N 1
ATOM 724 C CA . VAL A 1 96 ? -4.508 -4.621 -9.75 1 96.94 96 VAL A CA 1
ATOM 725 C C . VAL A 1 96 ? -5.973 -4.195 -9.688 1 96.94 96 VAL A C 1
ATOM 727 O O . VAL A 1 96 ? -6.559 -4.125 -8.602 1 96.94 96 VAL A O 1
ATOM 730 N N . ARG A 1 97 ? -6.555 -3.889 -10.828 1 97 97 ARG A N 1
ATOM 731 C CA . ARG A 1 97 ? -7.961 -3.514 -10.914 1 97 97 ARG A CA 1
ATOM 732 C C . ARG A 1 97 ? -8.812 -4.68 -11.406 1 97 97 ARG A C 1
ATOM 734 O O . ARG A 1 97 ? -8.461 -5.336 -12.383 1 97 97 ARG A O 1
ATOM 741 N N . TYR A 1 98 ? -9.805 -4.91 -10.695 1 97.56 98 TYR A N 1
ATOM 742 C CA . TYR A 1 98 ? -10.805 -5.902 -11.078 1 97.56 98 TYR A CA 1
ATOM 743 C C . TYR A 1 98 ? -12.125 -5.234 -11.445 1 97.56 98 TYR A C 1
ATOM 745 O O . TYR A 1 98 ? -12.555 -4.289 -10.781 1 97.56 98 TYR A O 1
ATOM 753 N N . PRO A 1 99 ? -12.742 -5.75 -12.461 1 97.56 99 PRO A N 1
ATOM 754 C CA . PRO A 1 99 ? -14.016 -5.145 -12.852 1 97.56 99 PRO A CA 1
ATOM 755 C C . PRO A 1 99 ? -15.156 -5.5 -11.898 1 97.56 99 PRO A C 1
ATOM 757 O O . PRO A 1 99 ? -16.188 -4.832 -11.891 1 97.56 99 PRO A O 1
ATOM 760 N N . SER A 1 100 ? -15.023 -6.609 -11.18 1 96.38 100 SER A N 1
ATOM 761 C CA . SER A 1 100 ? -16.062 -7.059 -10.258 1 96.38 100 SER A CA 1
ATOM 762 C C . SER A 1 100 ? -15.508 -8.078 -9.266 1 96.38 100 SER A C 1
ATOM 764 O O . SER A 1 100 ? -14.438 -8.641 -9.477 1 96.38 100 SER A O 1
ATOM 766 N N . LEU A 1 101 ? -16.297 -8.281 -8.18 1 96 101 LEU A N 1
ATOM 767 C CA . LEU A 1 101 ? -15.961 -9.312 -7.207 1 96 101 LEU A CA 1
ATOM 768 C C . LEU A 1 101 ? -15.977 -10.695 -7.855 1 96 101 LEU A C 1
ATOM 770 O O . LEU A 1 101 ? -15.141 -11.539 -7.543 1 96 101 LEU A O 1
ATOM 774 N N . GLU A 1 102 ? -16.922 -10.914 -8.742 1 96.06 102 GLU A N 1
ATOM 775 C CA . GLU A 1 102 ? -17.016 -12.195 -9.445 1 96.06 102 GLU A CA 1
ATOM 776 C C . GLU A 1 102 ? -15.758 -12.477 -10.258 1 96.06 102 GLU A C 1
ATOM 778 O O . GLU A 1 102 ? -15.281 -13.609 -10.289 1 96.06 102 GLU A O 1
ATOM 783 N N . ALA A 1 103 ? -15.281 -11.484 -10.898 1 97.25 103 ALA A N 1
ATOM 784 C CA . ALA A 1 103 ? -14.055 -11.633 -11.68 1 97.25 103 ALA A CA 1
ATOM 785 C C . ALA A 1 103 ? -12.891 -12.047 -10.789 1 97.25 103 ALA A C 1
ATOM 787 O O . ALA A 1 103 ? -12.094 -12.914 -11.156 1 97.25 103 ALA A O 1
ATOM 788 N N . PHE A 1 104 ? -12.844 -11.461 -9.656 1 97 104 PHE A N 1
ATOM 789 C CA . PHE A 1 104 ? -11.789 -11.773 -8.695 1 97 104 PHE A CA 1
ATOM 790 C C . PHE A 1 104 ? -11.906 -13.219 -8.227 1 97 104 PHE A C 1
ATOM 792 O O . PHE A 1 104 ? -10.914 -13.953 -8.211 1 97 104 PHE A O 1
ATOM 799 N N . ILE A 1 105 ? -13.023 -13.594 -7.859 1 94.75 105 ILE A N 1
ATOM 800 C CA . ILE A 1 105 ? -13.266 -14.945 -7.367 1 94.75 105 ILE A CA 1
ATOM 801 C C . ILE A 1 105 ? -12.938 -15.961 -8.461 1 94.75 105 ILE A C 1
ATOM 803 O O . ILE A 1 105 ? -12.328 -17 -8.195 1 94.75 105 ILE A O 1
ATOM 807 N N . ALA A 1 106 ? -13.32 -15.641 -9.672 1 95.94 106 ALA A N 1
ATOM 808 C CA . ALA A 1 106 ? -13.008 -16.516 -10.805 1 95.94 106 ALA A CA 1
ATOM 809 C C . ALA A 1 106 ? -11.5 -16.688 -10.961 1 95.94 106 ALA A C 1
ATOM 811 O O . ALA A 1 106 ? -11.031 -17.797 -11.219 1 95.94 106 ALA A O 1
ATOM 812 N N . LEU A 1 107 ? -10.797 -15.641 -10.82 1 95.25 107 LEU A N 1
ATOM 813 C CA . LEU A 1 107 ? -9.336 -15.695 -10.93 1 95.25 107 LEU A CA 1
ATOM 814 C C . LEU A 1 107 ? -8.75 -16.578 -9.828 1 95.25 107 LEU A C 1
ATOM 816 O O . LEU A 1 107 ? -7.977 -17.5 -10.109 1 95.25 107 LEU A O 1
ATOM 820 N N . MET A 1 108 ? -9.148 -16.328 -8.609 1 93.38 108 MET A N 1
ATOM 821 C CA . MET A 1 108 ? -8.594 -17.047 -7.465 1 93.38 108 MET A CA 1
ATOM 822 C C . MET A 1 108 ? -8.914 -18.531 -7.547 1 93.38 108 MET A C 1
ATOM 824 O O . MET A 1 108 ? -8.148 -19.375 -7.07 1 93.38 108 MET A O 1
ATOM 828 N N . SER A 1 109 ? -9.984 -18.844 -8.227 1 93.31 109 SER A N 1
ATOM 829 C CA . SER A 1 109 ? -10.438 -20.219 -8.305 1 93.31 109 SER A CA 1
ATOM 830 C C . SER A 1 109 ? -9.906 -20.906 -9.562 1 93.31 109 SER A C 1
ATOM 832 O O . SER A 1 109 ? -10.125 -22.109 -9.758 1 93.31 109 SER A O 1
ATOM 834 N N . SER A 1 110 ? -9.32 -20.203 -10.422 1 93.94 110 SER A N 1
ATOM 835 C CA . SER A 1 110 ? -8.875 -20.75 -11.695 1 93.94 110 SER A CA 1
ATOM 836 C C . SER A 1 110 ? -7.793 -21.812 -11.492 1 93.94 110 SER A C 1
ATOM 838 O O . SER A 1 110 ? -7.031 -21.75 -10.523 1 93.94 110 SER A O 1
ATOM 840 N N . GLU A 1 111 ? -7.664 -22.75 -12.414 1 93.44 111 GLU A N 1
ATOM 841 C CA . GLU A 1 111 ? -6.664 -23.812 -12.367 1 93.44 111 GLU A CA 1
ATOM 842 C C . GLU A 1 111 ? -5.25 -23.234 -12.422 1 93.44 111 GLU A C 1
ATOM 844 O O . GLU A 1 111 ? -4.34 -23.75 -11.766 1 93.44 111 GLU A O 1
ATOM 849 N N . GLN A 1 112 ? -5.133 -22.281 -13.18 1 91.56 112 GLN A N 1
ATOM 850 C CA . GLN A 1 112 ? -3.814 -21.672 -13.336 1 91.56 112 GLN A CA 1
ATOM 851 C C . GLN A 1 112 ? -3.316 -21.078 -12.016 1 91.56 112 GLN A C 1
ATOM 853 O O . GLN A 1 112 ? -2.178 -21.328 -11.617 1 91.56 112 GLN A O 1
ATOM 858 N N . VAL A 1 113 ? -4.125 -20.312 -11.375 1 89.56 113 VAL A N 1
ATOM 859 C CA . VAL A 1 113 ? -3.742 -19.688 -10.117 1 89.56 113 VAL A CA 1
ATOM 860 C C . VAL A 1 113 ? -3.508 -20.75 -9.055 1 89.56 113 VAL A C 1
ATOM 862 O O . VAL A 1 113 ? -2.541 -20.672 -8.289 1 89.56 113 VAL A O 1
ATOM 865 N N . GLN A 1 114 ? -4.281 -21.766 -9.078 1 92.12 114 GLN A N 1
ATOM 866 C CA . GLN A 1 114 ? -4.102 -22.859 -8.125 1 92.12 114 GLN A CA 1
ATOM 867 C C . GLN A 1 114 ? -2.781 -23.578 -8.359 1 92.12 114 GLN A C 1
ATOM 869 O O . GLN A 1 114 ? -2.086 -23.938 -7.402 1 92.12 114 GLN A O 1
ATOM 874 N N . ALA A 1 115 ? -2.459 -23.75 -9.578 1 90.62 115 ALA A N 1
ATOM 875 C CA . ALA A 1 115 ? -1.22 -24.438 -9.93 1 90.62 115 ALA A CA 1
ATOM 876 C C . ALA A 1 115 ? -0.002 -23.609 -9.555 1 90.62 115 ALA A C 1
ATOM 878 O O . ALA A 1 115 ? 1.09 -24.141 -9.344 1 90.62 115 ALA A O 1
ATOM 879 N N . ASP A 1 116 ? -0.206 -22.312 -9.406 1 90.94 116 ASP A N 1
ATOM 880 C CA . ASP A 1 116 ? 0.904 -21.406 -9.141 1 90.94 116 ASP A CA 1
ATOM 881 C C . ASP A 1 116 ? 1.122 -21.219 -7.641 1 90.94 116 ASP A C 1
ATOM 883 O O . ASP A 1 116 ? 2.139 -20.656 -7.223 1 90.94 116 ASP A O 1
ATOM 887 N N . LEU A 1 117 ? 0.242 -21.719 -6.773 1 92.25 117 LEU A N 1
ATOM 888 C CA . LEU A 1 117 ? 0.277 -21.469 -5.336 1 92.25 117 LEU A CA 1
ATOM 889 C C . LEU A 1 117 ? 1.581 -21.969 -4.727 1 92.25 117 LEU A C 1
ATOM 891 O O . LEU A 1 117 ? 2.225 -21.266 -3.951 1 92.25 117 LEU A O 1
ATOM 895 N N . PRO A 1 118 ? 2.053 -23.203 -5.156 1 94.19 118 PRO A N 1
ATOM 896 C CA . PRO A 1 118 ? 3.318 -23.656 -4.574 1 94.19 118 PRO A CA 1
ATOM 897 C C . PRO A 1 118 ? 4.484 -22.734 -4.902 1 94.19 118 PRO A C 1
ATOM 899 O O . PRO A 1 118 ? 5.402 -22.578 -4.094 1 94.19 118 PRO A O 1
ATOM 902 N N . HIS A 1 119 ? 4.492 -22.109 -6.047 1 94.75 119 HIS A N 1
ATOM 903 C CA . HIS A 1 119 ? 5.543 -21.172 -6.453 1 94.75 119 HIS A CA 1
ATOM 904 C C . HIS A 1 119 ? 5.445 -19.859 -5.688 1 94.75 119 HIS A C 1
ATOM 906 O O . HIS A 1 119 ? 6.465 -19.266 -5.336 1 94.75 119 HIS A O 1
ATOM 912 N N . ARG A 1 120 ? 4.254 -19.453 -5.48 1 94.81 120 ARG A N 1
ATOM 913 C CA . ARG A 1 120 ? 4.031 -18.281 -4.652 1 94.81 120 ARG A CA 1
ATOM 914 C C . ARG A 1 120 ? 4.629 -18.469 -3.262 1 94.81 120 ARG A C 1
ATOM 916 O O . ARG A 1 120 ? 5.34 -17.594 -2.764 1 94.81 120 ARG A O 1
ATOM 923 N N . PHE A 1 121 ? 4.43 -19.594 -2.668 1 96.62 121 PHE A N 1
ATOM 924 C CA . PHE A 1 121 ? 4.98 -19.906 -1.354 1 96.62 121 PHE A CA 1
ATOM 925 C C . PHE A 1 121 ? 6.504 -19.953 -1.399 1 96.62 121 PHE A C 1
ATOM 927 O O . PHE A 1 121 ? 7.168 -19.578 -0.426 1 96.62 121 PHE A O 1
ATOM 934 N N . ALA A 1 122 ? 6.945 -20.438 -2.51 1 97.38 122 ALA A N 1
ATOM 935 C CA . ALA A 1 122 ? 8.398 -20.578 -2.623 1 97.38 122 ALA A CA 1
ATOM 936 C C . ALA A 1 122 ? 9.078 -19.219 -2.752 1 97.38 122 ALA A C 1
ATOM 938 O O . ALA A 1 122 ? 10.188 -19.031 -2.254 1 97.38 122 ALA A O 1
ATOM 939 N N . MET A 1 123 ? 8.469 -18.281 -3.377 1 97.5 123 MET A N 1
ATOM 940 C CA . MET A 1 123 ? 9.172 -17.047 -3.721 1 97.5 123 MET A CA 1
ATOM 941 C C . MET A 1 123 ? 8.922 -15.969 -2.668 1 97.5 123 MET A C 1
ATOM 943 O O . MET A 1 123 ? 9.758 -15.078 -2.473 1 97.5 123 MET A O 1
ATOM 947 N N . LEU A 1 124 ? 7.809 -16.078 -1.895 1 97.81 124 LEU A N 1
ATOM 948 C CA . LEU A 1 124 ? 7.441 -14.961 -1.034 1 97.81 124 LEU A CA 1
ATOM 949 C C . LEU A 1 124 ? 7.816 -15.242 0.417 1 97.81 124 LEU A C 1
ATOM 951 O O . LEU A 1 124 ? 7.621 -16.359 0.906 1 97.81 124 LEU A O 1
ATOM 955 N N . GLU A 1 125 ? 8.375 -14.219 1.031 1 97.75 125 GLU A N 1
ATOM 956 C CA . GLU A 1 125 ? 8.578 -14.227 2.479 1 97.75 125 GLU A CA 1
ATOM 957 C C . GLU A 1 125 ? 7.32 -13.766 3.213 1 97.75 125 GLU A C 1
ATOM 959 O O . GLU A 1 125 ? 7.016 -14.258 4.301 1 97.75 125 GLU A O 1
ATOM 964 N N . ASP A 1 126 ? 6.66 -12.789 2.713 1 98.06 126 ASP A N 1
ATOM 965 C CA . ASP A 1 126 ? 5.445 -12.195 3.268 1 98.06 126 ASP A CA 1
ATOM 966 C C . ASP A 1 126 ? 4.703 -11.375 2.215 1 98.06 126 ASP A C 1
ATOM 968 O O . ASP A 1 126 ? 5.262 -11.055 1.163 1 98.06 126 ASP A O 1
ATOM 972 N N . SER A 1 127 ? 3.428 -11.086 2.5 1 98.31 127 SER A N 1
ATOM 973 C CA . SER A 1 127 ? 2.67 -10.258 1.573 1 98.31 127 SER A CA 1
ATOM 974 C C . SER A 1 127 ? 1.543 -9.516 2.287 1 98.31 127 SER A C 1
ATOM 976 O O . SER A 1 127 ? 1.215 -9.836 3.434 1 98.31 127 SER A O 1
ATOM 978 N N . ARG A 1 128 ? 1.084 -8.484 1.663 1 98.62 128 ARG A N 1
ATOM 979 C CA . ARG A 1 128 ? -0.189 -7.832 1.951 1 98.62 128 ARG A CA 1
ATOM 980 C C . ARG A 1 128 ? -1.038 -7.703 0.69 1 98.62 128 ARG A C 1
ATOM 982 O O . ARG A 1 128 ? -0.536 -7.312 -0.365 1 98.62 128 ARG A O 1
ATOM 989 N N . VAL A 1 129 ? -2.236 -8.125 0.821 1 98.31 129 VAL A N 1
ATOM 990 C CA . VAL A 1 129 ? -3.227 -7.836 -0.211 1 98.31 129 VAL A CA 1
ATOM 991 C C . VAL A 1 129 ? -4.41 -7.094 0.401 1 98.31 129 VAL A C 1
ATOM 993 O O . VAL A 1 129 ? -5.078 -7.609 1.3 1 98.31 129 VAL A O 1
ATOM 996 N N . ILE A 1 130 ? -4.66 -5.906 -0.085 1 98.19 130 ILE A N 1
ATOM 997 C CA . ILE A 1 130 ? -5.637 -5.012 0.524 1 98.19 130 ILE A CA 1
ATOM 998 C C . ILE A 1 130 ? -6.637 -4.547 -0.531 1 98.19 130 ILE A C 1
ATOM 1000 O O . ILE A 1 130 ? -6.285 -3.781 -1.432 1 98.19 130 ILE A O 1
ATOM 1004 N N . PRO A 1 131 ? -7.895 -5.004 -0.384 1 97.69 131 PRO A N 1
ATOM 1005 C CA . PRO A 1 131 ? -8.93 -4.48 -1.277 1 97.69 131 PRO A CA 1
ATOM 1006 C C . PRO A 1 131 ? -9.312 -3.035 -0.96 1 97.69 131 PRO A C 1
ATOM 1008 O O . PRO A 1 131 ? -9.367 -2.65 0.211 1 97.69 131 PRO A O 1
ATOM 1011 N N . MET A 1 132 ? -9.523 -2.24 -2.018 1 96.12 132 MET A N 1
ATOM 1012 C CA . MET A 1 132 ? -9.852 -0.838 -1.782 1 96.12 132 MET A CA 1
ATO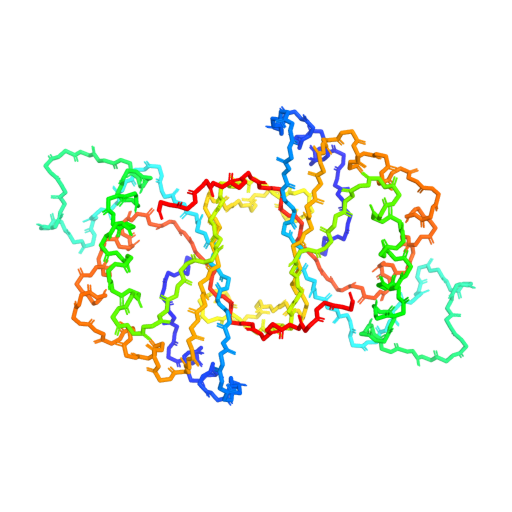M 1013 C C . MET A 1 132 ? -10.82 -0.322 -2.842 1 96.12 132 MET A C 1
ATOM 1015 O O . MET A 1 132 ? -10.828 -0.813 -3.973 1 96.12 132 MET A O 1
ATOM 1019 N N . ALA A 1 133 ? -11.594 0.654 -2.408 1 94 133 ALA A N 1
ATOM 1020 C CA . ALA A 1 133 ? -12.5 1.358 -3.309 1 94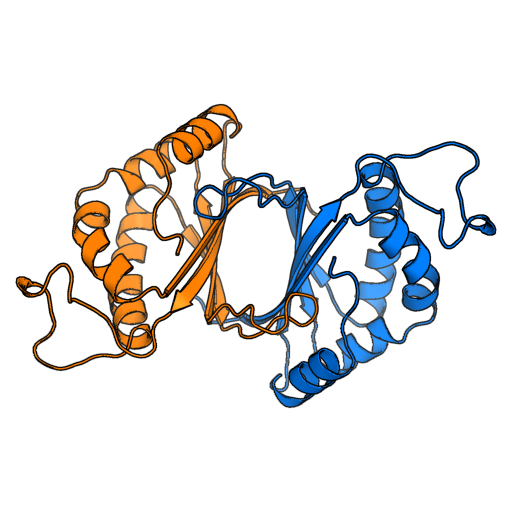 133 ALA A CA 1
ATOM 1021 C C . ALA A 1 133 ? -11.906 2.691 -3.756 1 94 133 ALA A C 1
ATOM 1023 O O . ALA A 1 133 ? -11.703 3.594 -2.941 1 94 133 ALA A O 1
ATOM 1024 N N . GLU A 1 134 ? -11.688 2.766 -5.086 1 91.56 134 GLU A N 1
ATOM 1025 C CA . GLU A 1 134 ? -11.102 3.988 -5.625 1 91.56 134 GLU A CA 1
ATOM 1026 C C . GLU A 1 134 ? -12.055 5.172 -5.465 1 91.56 134 GLU A C 1
ATOM 1028 O O . GLU A 1 134 ? -13.258 5.043 -5.699 1 91.56 134 GLU A O 1
ATOM 1033 N N . ARG A 1 135 ? -11.477 6.262 -5.07 1 90.44 135 ARG A N 1
ATOM 1034 C CA . ARG A 1 135 ? -12.219 7.512 -4.965 1 90.44 135 ARG A CA 1
ATOM 1035 C C . ARG A 1 135 ? -11.875 8.453 -6.117 1 90.44 135 ARG A C 1
ATOM 1037 O O . ARG A 1 135 ? -10.758 8.43 -6.625 1 90.44 135 ARG A O 1
ATOM 1044 N N . PRO A 1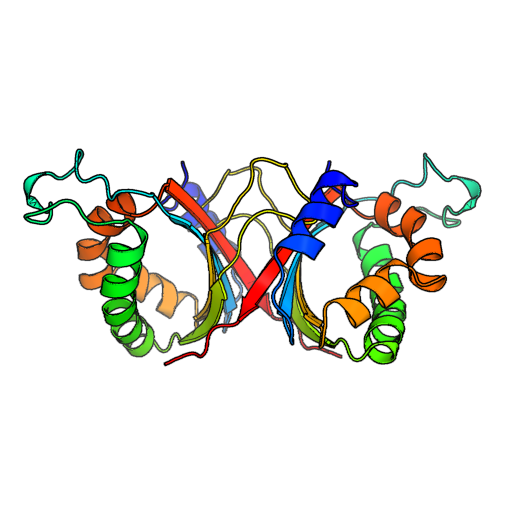 136 ? -12.961 9.156 -6.629 1 82.25 136 PRO A N 1
ATOM 1045 C CA . PRO A 1 136 ? -12.602 10.18 -7.617 1 82.25 136 PRO A CA 1
ATOM 1046 C C . PRO A 1 136 ? -11.672 11.25 -7.055 1 82.25 136 PRO A C 1
ATOM 1048 O O . PRO A 1 136 ? -11.797 11.633 -5.887 1 82.25 136 PRO A O 1
ATOM 1051 N N . LEU A 1 137 ? -10.625 11.547 -7.832 1 77 137 LEU A N 1
ATOM 1052 C CA . LEU A 1 137 ? -9.781 12.664 -7.438 1 77 137 LEU A CA 1
ATOM 1053 C C . LEU A 1 137 ? -10.43 13.992 -7.812 1 77 137 LEU A C 1
ATOM 1055 O O . LEU A 1 137 ? -11.07 14.102 -8.859 1 77 137 LEU A O 1
ATOM 1059 N N . ALA A 1 138 ? -10.633 14.898 -6.77 1 61.75 138 ALA A N 1
ATOM 1060 C CA . ALA A 1 138 ? -11.227 16.188 -7.07 1 61.75 138 ALA A CA 1
ATOM 1061 C C . ALA A 1 138 ? -10.43 16.938 -8.141 1 61.75 138 ALA A C 1
ATOM 1063 O O . ALA A 1 138 ? -9.219 16.719 -8.273 1 61.75 138 ALA A O 1
ATOM 1064 N N . MET B 1 1 ? 3.279 3.217 17.047 1 88 1 MET B N 1
ATOM 1065 C CA . MET B 1 1 ? 2.619 4.199 16.203 1 88 1 MET B CA 1
ATOM 1066 C C . MET B 1 1 ? 3.637 4.961 15.352 1 88 1 MET B C 1
ATOM 1068 O O . MET B 1 1 ? 4.602 5.512 15.883 1 88 1 MET B O 1
ATOM 1072 N N . HIS B 1 2 ? 3.564 4.918 14.078 1 97.38 2 HIS B N 1
ATOM 1073 C CA . HIS B 1 2 ? 4.445 5.586 13.125 1 97.38 2 HIS B CA 1
ATOM 1074 C C . HIS B 1 2 ? 3.705 6.676 12.359 1 97.38 2 HIS B C 1
ATOM 1076 O O . HIS B 1 2 ? 2.875 6.379 11.5 1 97.38 2 HIS B O 1
ATOM 1082 N N . ILE B 1 3 ? 4.133 7.934 12.664 1 96.69 3 ILE B N 1
ATOM 1083 C CA . ILE B 1 3 ? 3.383 9.047 12.094 1 96.69 3 ILE B CA 1
ATOM 1084 C C . ILE B 1 3 ? 4.328 9.961 11.312 1 96.69 3 ILE B C 1
ATOM 1086 O O . ILE B 1 3 ? 3.93 10.57 10.32 1 96.69 3 ILE B O 1
ATOM 1090 N N . VAL B 1 4 ? 5.52 10.039 11.805 1 95.5 4 VAL B N 1
ATOM 1091 C CA . VAL B 1 4 ? 6.547 10.844 11.156 1 95.5 4 VAL B CA 1
ATOM 1092 C C . VAL B 1 4 ? 7.809 10.008 10.961 1 95.5 4 VAL B C 1
ATOM 1094 O O . VAL B 1 4 ? 8.016 9.008 11.656 1 95.5 4 VAL B O 1
ATOM 1097 N N . PRO B 1 5 ? 8.586 10.438 10.016 1 96.62 5 PRO B N 1
ATOM 1098 C CA . PRO B 1 5 ? 9.805 9.656 9.82 1 96.62 5 PRO B CA 1
ATOM 1099 C C . PRO B 1 5 ? 10.828 9.867 10.938 1 96.62 5 PRO B C 1
ATOM 1101 O O . PRO B 1 5 ? 10.852 10.93 11.562 1 96.62 5 PRO B O 1
ATOM 1104 N N . THR B 1 6 ? 11.641 8.852 11.203 1 96.25 6 THR B N 1
ATOM 1105 C CA . THR B 1 6 ? 12.836 9.031 12.016 1 96.25 6 THR B CA 1
ATOM 1106 C C . THR B 1 6 ? 13.953 9.68 11.195 1 96.25 6 THR B C 1
ATOM 1108 O O . THR B 1 6 ? 13.938 9.617 9.969 1 96.25 6 THR B O 1
ATOM 1111 N N . PRO B 1 7 ? 14.891 10.273 11.906 1 96 7 PRO B N 1
ATOM 1112 C CA . PRO B 1 7 ? 16.047 10.789 11.18 1 96 7 PRO B CA 1
ATOM 1113 C C . PRO B 1 7 ? 16.766 9.719 10.359 1 96 7 PRO B C 1
ATOM 1115 O O . PRO B 1 7 ? 17.219 9.984 9.242 1 96 7 PRO B O 1
ATOM 1118 N N . GLN B 1 8 ? 16.875 8.547 10.875 1 96.44 8 GLN B N 1
ATOM 1119 C CA . GLN B 1 8 ? 17.531 7.445 10.172 1 96.44 8 GLN B CA 1
ATOM 1120 C C . GLN B 1 8 ? 16.766 7.09 8.898 1 96.44 8 GLN B C 1
ATOM 1122 O O . GLN B 1 8 ? 17.391 6.855 7.852 1 96.44 8 GLN B O 1
ATOM 1127 N N . ALA B 1 9 ? 15.469 7.004 9 1 96.56 9 ALA B N 1
ATOM 1128 C CA . ALA B 1 9 ? 14.648 6.691 7.832 1 96.56 9 ALA B CA 1
ATOM 1129 C C . ALA B 1 9 ? 14.773 7.777 6.77 1 96.56 9 ALA B C 1
ATOM 1131 O O . ALA B 1 9 ? 14.852 7.48 5.574 1 96.56 9 ALA B O 1
ATOM 1132 N N . ALA B 1 10 ? 14.742 9.016 7.191 1 95.25 10 ALA B N 1
ATOM 1133 C CA . ALA B 1 10 ? 14.898 10.141 6.27 1 95.25 10 ALA B CA 1
ATOM 1134 C C . ALA B 1 10 ? 16.234 10.07 5.539 1 95.25 10 ALA B C 1
ATOM 1136 O O . ALA B 1 10 ? 16.297 10.242 4.316 1 95.25 10 ALA B O 1
ATOM 1137 N N . GLU B 1 11 ? 17.234 9.82 6.223 1 95.19 11 GLU B N 1
ATOM 1138 C CA . GLU B 1 11 ? 18.562 9.703 5.633 1 95.19 11 GLU B CA 1
ATOM 1139 C C . GLU B 1 11 ? 18.625 8.539 4.648 1 95.19 11 GLU B C 1
ATOM 1141 O O . GLU B 1 11 ? 19.203 8.672 3.568 1 95.19 11 GLU B O 1
ATOM 1146 N N . ALA B 1 12 ? 18.094 7.457 5.074 1 94.56 12 ALA B N 1
ATOM 1147 C CA . ALA B 1 12 ? 18.094 6.281 4.211 1 94.56 12 ALA B CA 1
ATOM 1148 C C . ALA B 1 12 ? 17.375 6.562 2.898 1 94.56 12 ALA B C 1
ATOM 1150 O O . ALA B 1 12 ? 17.828 6.141 1.831 1 94.56 12 ALA B O 1
ATOM 1151 N N . MET B 1 13 ? 16.281 7.199 3.004 1 93.12 13 MET B N 1
ATOM 1152 C CA . MET B 1 13 ? 15.523 7.52 1.798 1 93.12 13 MET B CA 1
ATOM 1153 C C . MET B 1 13 ? 16.328 8.43 0.874 1 93.12 13 MET B C 1
ATOM 1155 O O . MET B 1 13 ? 16.406 8.18 -0.329 1 93.12 13 MET B O 1
ATOM 1159 N N . VAL B 1 14 ? 16.875 9.461 1.395 1 91.56 14 VAL B N 1
ATOM 1160 C CA . VAL B 1 14 ? 17.641 10.422 0.611 1 91.56 14 VAL B CA 1
ATOM 1161 C C . VAL B 1 14 ? 18.797 9.703 -0.093 1 91.56 14 VAL B C 1
ATOM 1163 O O . VAL B 1 14 ? 19.094 10 -1.252 1 91.56 14 VAL B O 1
ATOM 1166 N N . THR B 1 15 ? 19.344 8.773 0.534 1 91.44 15 THR B N 1
ATOM 1167 C CA . THR B 1 15 ? 20.5 8.062 0.017 1 91.44 15 THR B CA 1
ATOM 1168 C C . THR B 1 15 ? 20.094 7.051 -1.048 1 91.44 15 THR B C 1
ATOM 1170 O O . THR B 1 15 ? 20.812 6.832 -2.023 1 91.44 15 THR B O 1
ATOM 1173 N N . ALA B 1 16 ? 18.938 6.52 -0.883 1 89.19 16 ALA B N 1
ATOM 1174 C CA . ALA B 1 16 ? 18.547 5.379 -1.702 1 89.19 16 ALA B CA 1
ATOM 1175 C C . ALA B 1 16 ? 17.781 5.832 -2.941 1 89.19 16 ALA B C 1
ATOM 1177 O O . ALA B 1 16 ? 17.781 5.148 -3.967 1 89.19 16 ALA B O 1
ATOM 1178 N N . MET B 1 17 ? 17.156 6.953 -2.92 1 88.94 17 MET B N 1
ATOM 1179 C CA . MET B 1 17 ? 16.25 7.328 -4.004 1 88.94 17 MET B CA 1
ATOM 1180 C C . MET B 1 17 ? 17.031 7.816 -5.219 1 88.94 17 MET B C 1
ATOM 1182 O O . MET B 1 17 ? 17.859 8.727 -5.109 1 88.94 17 MET B O 1
ATOM 1186 N N . PRO B 1 18 ? 16.859 7.168 -6.301 1 86 18 PRO B N 1
ATOM 1187 C CA . PRO B 1 18 ? 17.484 7.66 -7.523 1 86 18 PRO B CA 1
ATOM 1188 C C . PRO B 1 18 ? 16.922 9 -7.988 1 86 18 PRO B C 1
ATOM 1190 O O . PRO B 1 18 ? 15.844 9.398 -7.543 1 86 18 PRO B O 1
ATOM 1193 N N . PRO B 1 19 ? 17.734 9.609 -8.859 1 90.5 19 PRO B N 1
ATOM 1194 C CA . PRO B 1 19 ? 17.203 10.859 -9.406 1 90.5 19 PRO B CA 1
ATOM 1195 C C . PRO B 1 19 ? 15.945 10.641 -10.25 1 90.5 19 PRO B C 1
ATOM 1197 O O . PRO B 1 19 ? 15.758 9.562 -10.812 1 90.5 19 PRO B O 1
ATOM 1200 N N . GLY B 1 20 ? 15.125 11.703 -10.328 1 94.06 20 GLY B N 1
ATOM 1201 C CA . GLY B 1 20 ? 13.922 11.633 -11.148 1 94.06 20 GLY B CA 1
ATOM 1202 C C . GLY B 1 20 ? 12.648 11.477 -10.336 1 94.06 20 GLY B C 1
ATOM 1203 O O . GLY B 1 20 ? 12.672 11.602 -9.109 1 94.06 20 GLY B O 1
ATOM 1204 N N . PRO B 1 21 ? 11.57 11.258 -11.109 1 96.12 21 PRO B N 1
ATOM 1205 C CA . PRO B 1 21 ? 10.273 11.133 -10.438 1 96.12 21 PRO B CA 1
ATOM 1206 C C . PRO B 1 21 ? 10.141 9.828 -9.656 1 96.12 21 PRO B C 1
ATOM 1208 O O . PRO B 1 21 ? 10.773 8.828 -10 1 96.12 21 PRO B O 1
ATOM 1211 N N . PHE B 1 22 ? 9.406 9.867 -8.602 1 96.31 22 PHE B N 1
ATOM 1212 C CA . PHE B 1 22 ? 9.086 8.68 -7.828 1 96.31 22 PHE B CA 1
ATOM 1213 C C . PHE B 1 22 ? 7.707 8.805 -7.184 1 96.31 22 PHE B C 1
ATOM 1215 O O . PHE B 1 22 ? 7.074 9.859 -7.262 1 96.31 22 PHE B O 1
ATOM 1222 N N . VAL B 1 23 ? 7.293 7.73 -6.617 1 96.62 23 VAL B N 1
ATOM 1223 C CA . VAL B 1 23 ? 5.953 7.672 -6.043 1 96.62 23 VAL B CA 1
ATOM 1224 C C . VAL B 1 23 ? 6.039 7.293 -4.566 1 96.62 23 VAL B C 1
ATOM 1226 O O . VAL B 1 23 ? 6.93 6.539 -4.164 1 96.62 23 VAL B O 1
ATOM 1229 N N . MET B 1 24 ? 5.215 7.875 -3.791 1 97.94 24 MET B N 1
ATOM 1230 C CA . MET B 1 24 ? 5.051 7.496 -2.391 1 97.94 24 MET B CA 1
ATOM 1231 C C . MET B 1 24 ? 3.701 6.816 -2.166 1 97.94 24 MET B C 1
ATOM 1233 O O . MET B 1 24 ? 2.652 7.406 -2.434 1 97.94 24 MET B O 1
ATOM 1237 N N . LEU B 1 25 ? 3.768 5.609 -1.715 1 98.38 25 LEU B N 1
ATOM 1238 C CA . LEU B 1 25 ? 2.572 4.953 -1.193 1 98.38 25 LEU B CA 1
ATOM 1239 C C . LEU B 1 25 ? 2.322 5.355 0.257 1 98.38 25 LEU B C 1
ATOM 1241 O O . LEU B 1 25 ? 3.209 5.223 1.104 1 98.38 25 LEU B O 1
ATOM 1245 N N . ASN B 1 26 ? 1.115 5.852 0.555 1 98.12 26 ASN B N 1
ATOM 1246 C CA . ASN B 1 26 ? 0.725 6.25 1.903 1 98.12 26 ASN B CA 1
ATOM 1247 C C . ASN B 1 26 ? -0.456 5.426 2.41 1 98.12 26 ASN B C 1
ATOM 1249 O O . ASN B 1 26 ? -1.503 5.371 1.762 1 98.12 26 ASN B O 1
ATOM 1253 N N . LEU B 1 27 ? -0.307 4.793 3.467 1 98.62 27 LEU B N 1
ATOM 1254 C CA . LEU B 1 27 ? -1.37 4.102 4.188 1 98.62 27 LEU B CA 1
ATOM 1255 C C . LEU B 1 27 ? -1.673 4.797 5.508 1 98.62 27 LEU B C 1
ATOM 1257 O O . LEU B 1 27 ? -0.769 5.031 6.312 1 98.62 27 LEU B O 1
ATOM 1261 N N . TYR B 1 28 ? -2.955 5.074 5.742 1 98.38 28 TYR B N 1
ATOM 1262 C CA . TYR B 1 28 ? -3.312 5.789 6.961 1 98.38 28 TYR B CA 1
ATOM 1263 C C . TYR B 1 28 ? -4.359 5.02 7.758 1 98.38 28 TYR B C 1
ATOM 1265 O O . TYR B 1 28 ? -5.391 4.617 7.215 1 98.38 28 TYR B O 1
ATOM 1273 N N . ARG B 1 29 ? -4.047 4.812 8.953 1 98.38 29 ARG B N 1
ATOM 1274 C CA . ARG B 1 29 ? -5.031 4.418 9.961 1 98.38 29 ARG B CA 1
ATOM 1275 C C . ARG B 1 29 ? -5.5 5.625 10.766 1 98.38 29 ARG B C 1
ATOM 1277 O O . ARG B 1 29 ? -4.703 6.27 11.453 1 98.38 29 ARG B O 1
ATOM 1284 N N . ILE B 1 30 ? -6.762 5.902 10.664 1 98.38 30 ILE B N 1
ATOM 1285 C CA . ILE B 1 30 ? -7.277 7.164 11.18 1 98.38 30 ILE B CA 1
ATOM 1286 C C . ILE B 1 30 ? -8.039 6.91 12.484 1 98.38 30 ILE B C 1
ATOM 1288 O O . ILE B 1 30 ? -8.797 5.941 12.586 1 98.38 30 ILE B O 1
ATOM 1292 N N . ARG B 1 31 ? -7.836 7.812 13.414 1 98.25 31 ARG B N 1
ATOM 1293 C CA . ARG B 1 31 ? -8.508 7.699 14.703 1 98.25 31 ARG B CA 1
ATOM 1294 C C . ARG B 1 31 ? -10.016 7.922 14.555 1 98.25 31 ARG B C 1
ATOM 1296 O O . ARG B 1 31 ? -10.445 8.734 13.742 1 98.25 31 ARG B O 1
ATOM 1303 N N . GLU B 1 32 ? -10.688 7.191 15.406 1 98.25 32 GLU B N 1
ATOM 1304 C CA . GLU B 1 32 ? -12.125 7.449 15.43 1 98.25 32 GLU B CA 1
ATOM 1305 C C . GLU B 1 32 ? -12.422 8.883 15.844 1 98.25 32 GLU B C 1
ATOM 1307 O O . GLU B 1 32 ? -13.227 9.57 15.211 1 98.25 32 GLU B O 1
ATOM 1312 N N . VAL B 1 33 ? -11.781 9.258 16.938 1 98.31 33 VAL B N 1
ATOM 1313 C CA . VAL B 1 33 ? -11.875 10.633 17.422 1 98.31 33 VAL B CA 1
ATOM 1314 C C . VAL B 1 33 ? -10.484 11.266 17.438 1 98.31 33 VAL B C 1
ATOM 1316 O O . VAL B 1 33 ? -9.531 10.672 17.953 1 98.31 33 VAL B O 1
ATOM 1319 N N . ALA B 1 34 ? -10.469 12.461 16.844 1 98.19 34 ALA B N 1
ATOM 1320 C CA . ALA B 1 34 ? -9.195 13.172 16.859 1 98.19 34 ALA B CA 1
ATOM 1321 C C . ALA B 1 34 ? -8.711 13.391 18.297 1 98.19 34 ALA B C 1
ATOM 1323 O O . ALA B 1 34 ? -9.5 13.711 19.188 1 98.19 34 ALA B O 1
ATOM 1324 N N . ASP B 1 35 ? -7.387 13.242 18.516 1 97.94 35 ASP B N 1
ATOM 1325 C CA . ASP B 1 35 ? -6.7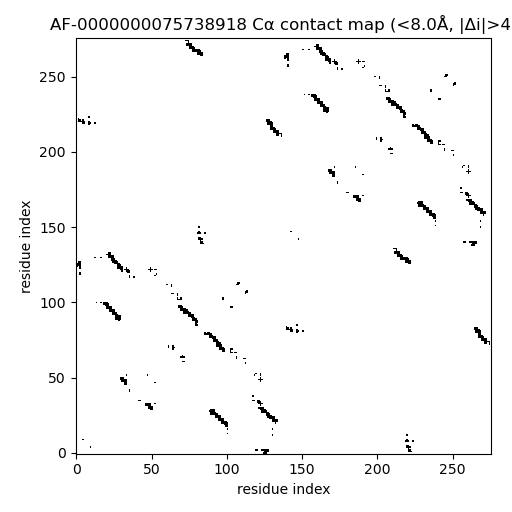93 13.344 19.844 1 97.94 35 ASP B CA 1
ATOM 1326 C C . ASP B 1 35 ? -5.824 14.516 19.938 1 97.94 35 ASP B C 1
ATOM 1328 O O . ASP B 1 35 ? -4.676 14.414 19.5 1 97.94 35 ASP B O 1
ATOM 1332 N N . TYR B 1 36 ? -6.184 15.602 20.562 1 97.19 36 TYR B N 1
ATOM 1333 C CA . TYR B 1 36 ? -5.363 16.797 20.672 1 97.19 36 TYR B CA 1
ATOM 1334 C C . TYR B 1 36 ? -4.746 16.906 22.062 1 97.19 36 TYR B C 1
ATOM 1336 O O . TYR B 1 36 ? -4.383 17.984 22.516 1 97.19 36 TYR B O 1
ATOM 1344 N N . SER B 1 37 ? -4.609 15.812 22.75 1 96.44 37 SER B N 1
ATOM 1345 C CA . SER B 1 37 ? -4.086 15.828 24.109 1 96.44 37 SER B CA 1
ATOM 1346 C C . SER B 1 37 ? -2.678 16.406 24.141 1 96.44 37 SER B C 1
ATOM 1348 O O . SER B 1 37 ? -2.291 17.047 25.125 1 96.44 37 SER B O 1
ATOM 1350 N N . ALA B 1 38 ? -1.905 16.25 23.109 1 93.62 38 ALA B N 1
ATOM 1351 C CA . ALA B 1 38 ? -0.532 16.75 23.078 1 93.62 38 ALA B CA 1
ATOM 1352 C C . ALA B 1 38 ? -0.497 18.234 22.75 1 93.62 38 ALA B C 1
ATOM 1354 O O . ALA B 1 38 ? 0.479 18.922 23.047 1 93.62 38 ALA B O 1
ATOM 1355 N N . ASN B 1 39 ? -1.534 18.734 22.062 1 94.5 39 ASN B N 1
ATOM 1356 C CA . ASN B 1 39 ? -1.646 20.141 21.688 1 94.5 39 ASN B CA 1
ATOM 1357 C C . ASN B 1 39 ? -3.053 20.672 21.938 1 94.5 39 ASN B C 1
ATOM 1359 O O . ASN B 1 39 ? -3.746 21.062 21 1 94.5 39 ASN B O 1
ATOM 1363 N N . PRO B 1 40 ? -3.348 20.797 23.172 1 94.75 40 PRO B N 1
ATOM 1364 C CA . PRO B 1 40 ? -4.73 21.141 23.5 1 94.75 40 PRO B CA 1
ATOM 1365 C C . PRO B 1 40 ? -5.141 22.5 22.969 1 94.75 40 PRO B C 1
ATOM 1367 O O . PRO B 1 40 ? -6.32 22.734 22.688 1 94.75 40 PRO B O 1
ATOM 1370 N N . GLU B 1 41 ? -4.25 23.422 22.781 1 95.12 41 GLU B N 1
ATOM 1371 C CA . GLU B 1 41 ? -4.539 24.766 22.312 1 95.12 41 GLU B CA 1
ATOM 1372 C C . GLU B 1 41 ? -5.016 24.734 20.859 1 95.12 41 GLU B C 1
ATOM 1374 O O . GLU B 1 41 ? -5.629 25.703 20.391 1 95.12 41 GLU B O 1
ATOM 1379 N N . LEU B 1 42 ? -4.777 23.672 20.141 1 94.69 42 LEU B N 1
ATOM 1380 C CA . LEU B 1 42 ? -5.145 23.562 18.734 1 94.69 42 LEU B CA 1
ATOM 1381 C C . LEU B 1 42 ? -6.434 22.766 18.578 1 94.69 42 LEU B C 1
ATOM 1383 O O . LEU B 1 42 ? -6.93 22.594 17.453 1 94.69 42 LEU B O 1
ATOM 1387 N N . ALA B 1 43 ? -6.977 22.281 19.625 1 95.25 43 ALA B N 1
ATOM 1388 C CA . ALA B 1 43 ? -8.156 21.422 19.594 1 95.25 43 ALA B CA 1
ATOM 1389 C C . ALA B 1 43 ? -9.367 22.188 19.062 1 95.25 43 ALA B C 1
ATOM 1391 O O . ALA B 1 43 ? -9.57 23.359 19.391 1 95.25 43 ALA B O 1
ATOM 1392 N N . PRO B 1 44 ? -10.109 21.516 18.203 1 94 44 PRO B N 1
ATOM 1393 C CA . PRO B 1 44 ? -11.391 22.141 17.828 1 94 44 PRO B CA 1
ATOM 1394 C C . PRO B 1 44 ? -12.312 22.344 19.031 1 94 44 PRO B C 1
ATOM 1396 O O . PRO B 1 44 ? -12.117 21.719 20.078 1 94 44 PRO B O 1
ATOM 1399 N N . PRO B 1 45 ? -13.297 23.25 18.828 1 94.62 45 PRO B N 1
ATOM 1400 C CA . PRO B 1 45 ? -14.203 23.547 19.938 1 94.62 45 PRO B CA 1
ATOM 1401 C C . PRO B 1 45 ? -15 22.328 20.391 1 94.62 45 PRO B C 1
ATOM 1403 O O . PRO B 1 45 ? -15.375 22.234 21.562 1 94.62 45 PRO B O 1
ATOM 1406 N N . ALA B 1 46 ? -15.305 21.547 19.438 1 96.12 46 ALA B N 1
ATOM 1407 C CA . ALA B 1 46 ? -15.992 20.297 19.734 1 96.12 46 ALA B CA 1
ATOM 1408 C C . ALA B 1 46 ? -15.234 19.109 19.141 1 96.12 46 ALA B C 1
ATOM 1410 O O . ALA B 1 46 ? -14.469 19.266 18.188 1 96.12 46 ALA B O 1
ATOM 1411 N N . PRO B 1 47 ? -15.469 17.953 19.844 1 96.38 47 PRO B N 1
ATOM 1412 C CA . PRO B 1 47 ? -14.797 16.781 19.297 1 96.38 47 PRO B CA 1
ATOM 1413 C C . PRO B 1 47 ? -15.148 16.547 17.828 1 96.38 47 PRO B C 1
ATOM 1415 O O . PRO B 1 47 ? -16.297 16.719 17.422 1 96.38 47 PRO B O 1
ATOM 1418 N N . VAL B 1 48 ? -14.125 16.172 17.047 1 96.94 48 VAL B N 1
ATOM 1419 C CA . VAL B 1 48 ? -14.312 15.805 15.648 1 96.94 48 VAL B CA 1
ATOM 1420 C C . VAL B 1 48 ? -13.68 14.438 15.383 1 96.94 48 VAL B C 1
ATOM 1422 O O . VAL B 1 48 ? -12.805 14 16.125 1 96.94 48 VAL B O 1
ATOM 1425 N N . SER B 1 49 ? -14.203 13.719 14.383 1 98 49 SER B N 1
ATOM 1426 C CA . SER B 1 49 ? -13.578 12.453 14.023 1 98 49 SER B CA 1
ATOM 1427 C C . SER B 1 49 ? -12.242 12.672 13.336 1 98 49 SER B C 1
ATOM 1429 O O . SER B 1 49 ? -12 13.734 12.75 1 98 49 SER B O 1
ATOM 1431 N N . GLY B 1 50 ? -11.367 11.703 13.422 1 97.81 50 GLY B N 1
ATOM 1432 C CA . GLY B 1 50 ? -10.141 11.75 12.641 1 97.81 50 GLY B CA 1
ATOM 1433 C C . GLY B 1 50 ? -10.398 11.883 11.148 1 97.81 50 GLY B C 1
ATOM 1434 O O . GLY B 1 50 ? -9.672 12.594 10.453 1 97.81 50 GLY B O 1
ATOM 1435 N N . ARG B 1 51 ? -11.398 11.219 10.734 1 96.75 51 ARG B N 1
ATOM 1436 C CA . ARG B 1 51 ? -11.742 11.234 9.32 1 96.75 51 ARG B CA 1
ATOM 1437 C C . ARG B 1 51 ? -12.164 12.633 8.875 1 96.75 51 ARG B C 1
ATOM 1439 O O . ARG B 1 51 ? -11.742 13.109 7.82 1 96.75 51 ARG B O 1
ATOM 1446 N N . GLU B 1 52 ? -12.984 13.234 9.625 1 95.06 52 GLU B N 1
ATOM 1447 C CA . GLU B 1 52 ? -13.375 14.609 9.32 1 95.06 52 GLU B CA 1
ATOM 1448 C C . GLU B 1 52 ? -12.164 15.531 9.266 1 95.06 52 GLU B C 1
ATOM 1450 O O . GLU B 1 52 ? -12.055 16.375 8.367 1 95.06 52 GLU B O 1
ATOM 1455 N N . LEU B 1 53 ? -11.344 15.391 10.227 1 94.88 53 LEU B N 1
ATOM 1456 C CA . LEU B 1 53 ? -10.125 16.203 10.266 1 94.88 53 LEU B CA 1
ATOM 1457 C C . LEU B 1 53 ? -9.258 15.922 9.047 1 94.88 53 LEU B C 1
ATOM 1459 O O . LEU B 1 53 ? -8.742 16.859 8.414 1 94.88 53 LEU B O 1
ATOM 1463 N N . PHE B 1 54 ? -9.148 14.664 8.688 1 95.5 54 PHE B N 1
ATOM 1464 C CA . PHE B 1 54 ? -8.367 14.266 7.527 1 95.5 54 PHE B CA 1
ATOM 1465 C C . PHE B 1 54 ? -8.891 14.93 6.262 1 95.5 54 PHE B C 1
ATOM 1467 O O . PHE B 1 54 ? -8.125 15.492 5.484 1 95.5 54 PHE B O 1
ATOM 1474 N N . GLU B 1 55 ? -10.148 14.922 6.082 1 92.5 55 GLU B N 1
ATOM 1475 C CA . GLU B 1 55 ? -10.75 15.5 4.883 1 92.5 55 GLU B CA 1
ATOM 1476 C C . GLU B 1 55 ? -10.547 17.016 4.832 1 92.5 55 GLU B C 1
ATOM 1478 O O . GLU B 1 55 ? -10.344 17.578 3.758 1 92.5 55 GLU B O 1
ATOM 1483 N N . ARG B 1 56 ? -10.617 17.656 5.918 1 88.88 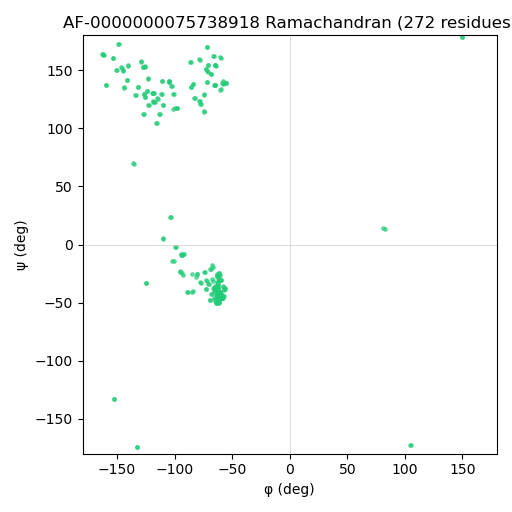56 ARG B N 1
ATOM 1484 C CA . ARG B 1 56 ? -10.383 19.094 5.988 1 88.88 56 ARG B CA 1
ATOM 1485 C C . ARG B 1 56 ? -8.945 19.422 5.605 1 88.88 56 ARG B C 1
ATOM 1487 O O . ARG B 1 56 ? -8.703 20.406 4.902 1 88.88 56 ARG B O 1
ATOM 1494 N N . TYR B 1 57 ? -8.094 18.625 6.023 1 87.94 57 TYR B N 1
ATOM 1495 C CA . TYR B 1 57 ? -6.676 18.891 5.82 1 87.94 57 TYR B CA 1
ATOM 1496 C C . TYR B 1 57 ? -6.234 18.484 4.422 1 87.94 57 TYR B C 1
ATOM 1498 O O . TYR B 1 57 ? -5.281 19.047 3.875 1 87.94 57 TYR B O 1
ATOM 1506 N N . ALA B 1 58 ? -6.883 17.547 3.875 1 86.12 58 ALA B N 1
ATOM 1507 C CA . ALA B 1 58 ? -6.535 17.047 2.543 1 86.12 58 ALA B CA 1
ATOM 1508 C C . ALA B 1 58 ? -6.672 18.156 1.499 1 86.12 58 ALA B C 1
ATOM 1510 O O . ALA B 1 58 ? -5.875 18.234 0.562 1 86.12 58 ALA B O 1
ATOM 1511 N N . ALA B 1 59 ? -7.547 19.031 1.71 1 78.19 59 ALA B N 1
ATOM 1512 C CA . ALA B 1 59 ? -7.727 20.156 0.786 1 78.19 59 ALA B CA 1
ATOM 1513 C C . ALA B 1 59 ? -6.527 21.094 0.824 1 78.19 59 ALA B C 1
ATOM 1515 O O . ALA B 1 59 ? -6.074 21.562 -0.218 1 78.19 59 ALA B O 1
ATOM 1516 N N . GLY B 1 60 ? -6.023 21.391 1.949 1 80.81 60 GLY B N 1
ATOM 1517 C CA . GLY B 1 60 ? -4.836 22.219 2.102 1 80.81 60 GLY B CA 1
ATOM 1518 C C . GLY B 1 60 ? -3.58 21.562 1.558 1 80.81 60 GLY B C 1
ATOM 1519 O O . GLY B 1 60 ? -2.73 22.234 0.965 1 80.81 60 GLY B O 1
ATOM 1520 N N . MET B 1 61 ? -3.523 20.266 1.635 1 87.38 61 MET B N 1
ATOM 1521 C CA . MET B 1 61 ? -2.357 19.516 1.169 1 87.38 61 MET B CA 1
ATOM 1522 C C . MET B 1 61 ? -2.283 19.516 -0.354 1 87.38 61 MET B C 1
ATOM 1524 O O . MET B 1 61 ? -1.192 19.547 -0.927 1 87.38 61 MET B O 1
ATOM 1528 N N . GLU B 1 62 ? -3.408 19.562 -0.98 1 88.38 62 GLU B N 1
ATOM 1529 C CA . GLU B 1 62 ? -3.422 19.594 -2.439 1 88.38 62 GLU B CA 1
ATOM 1530 C C . GLU B 1 62 ? -2.676 20.812 -2.971 1 88.38 62 GLU B C 1
ATOM 1532 O O . GLU B 1 62 ? -1.9 20.703 -3.924 1 88.38 62 GLU B O 1
ATOM 1537 N N . SER B 1 63 ? -2.967 21.938 -2.369 1 89.81 63 SER B N 1
ATOM 1538 C CA . SER B 1 63 ? -2.291 23.172 -2.779 1 89.81 63 SER B CA 1
ATOM 1539 C C . SER B 1 63 ? -0.79 23.094 -2.529 1 89.81 63 SER B C 1
ATOM 1541 O O . SER B 1 63 ? 0.008 23.547 -3.352 1 89.81 63 SER B O 1
ATOM 1543 N N . ALA B 1 64 ? -0.439 22.562 -1.421 1 93.31 64 ALA B N 1
ATOM 1544 C CA . ALA B 1 64 ? 0.972 22.406 -1.075 1 93.31 64 ALA B CA 1
ATOM 1545 C C . ALA B 1 64 ? 1.678 21.469 -2.057 1 93.31 64 ALA B C 1
ATOM 1547 O O . ALA B 1 64 ? 2.809 21.734 -2.471 1 93.31 64 ALA B O 1
ATOM 1548 N N . LEU B 1 65 ? 1.061 20.375 -2.443 1 95.81 65 LEU B N 1
ATOM 1549 C CA . LEU B 1 65 ? 1.608 19.438 -3.41 1 95.81 65 LEU B CA 1
ATOM 1550 C C . LEU B 1 65 ? 1.838 20.109 -4.758 1 95.81 65 LEU B C 1
ATOM 1552 O O . LEU B 1 65 ? 2.902 19.953 -5.363 1 95.81 65 LEU B O 1
ATOM 1556 N N . ALA B 1 66 ? 0.879 20.891 -5.148 1 94.62 66 ALA B N 1
ATOM 1557 C CA . ALA B 1 66 ? 0.957 21.562 -6.441 1 94.62 66 ALA B CA 1
ATOM 1558 C C . ALA B 1 66 ? 2.141 22.516 -6.488 1 94.62 66 ALA B C 1
ATOM 1560 O O . ALA B 1 66 ? 2.795 22.656 -7.523 1 94.62 66 ALA B O 1
ATOM 1561 N N . LYS B 1 67 ? 2.438 23.172 -5.414 1 94.62 67 LYS B N 1
ATOM 1562 C CA . LYS B 1 67 ? 3.504 24.172 -5.34 1 94.62 67 LYS B CA 1
ATOM 1563 C C . LYS B 1 67 ? 4.859 23.547 -5.66 1 94.62 67 LYS B C 1
ATOM 1565 O O . LYS B 1 67 ? 5.75 24.219 -6.184 1 94.62 67 LYS B O 1
ATOM 1570 N N . VAL B 1 68 ? 4.992 22.297 -5.418 1 96.44 68 VAL B N 1
ATOM 1571 C CA . VAL B 1 68 ? 6.285 21.656 -5.652 1 96.44 68 VAL B CA 1
ATOM 1572 C C . VAL B 1 68 ? 6.195 20.719 -6.855 1 96.44 68 VAL B C 1
ATOM 1574 O O . VAL B 1 68 ? 7.094 19.906 -7.086 1 96.44 68 VAL B O 1
ATOM 1577 N N . GLY B 1 69 ? 5.094 20.719 -7.523 1 96.81 69 GLY B N 1
ATOM 1578 C CA . GLY B 1 69 ? 4.91 19.906 -8.719 1 96.81 69 GLY B CA 1
ATOM 1579 C C . GLY B 1 69 ? 4.555 18.453 -8.406 1 96.81 69 GLY B C 1
ATOM 1580 O O . GLY B 1 69 ? 4.684 17.578 -9.266 1 96.81 69 GLY B O 1
ATOM 1581 N N . ALA B 1 70 ? 4.188 18.188 -7.191 1 96.81 70 ALA B N 1
ATOM 1582 C CA . ALA B 1 70 ? 3.725 16.859 -6.801 1 96.81 70 ALA B CA 1
ATOM 1583 C C . ALA B 1 70 ? 2.23 16.703 -7.062 1 96.81 70 ALA B C 1
ATOM 1585 O O . ALA B 1 70 ? 1.511 17.688 -7.211 1 96.81 70 ALA B O 1
ATOM 1586 N N . GLU B 1 71 ? 1.869 15.461 -7.188 1 94.5 71 GLU B N 1
ATOM 1587 C CA . GLU B 1 71 ? 0.468 15.195 -7.496 1 94.5 71 GLU B CA 1
ATOM 1588 C C . GLU B 1 71 ? -0.019 13.93 -6.801 1 94.5 71 GLU B C 1
ATOM 1590 O O . GLU B 1 71 ? 0.689 12.922 -6.77 1 94.5 71 GLU B O 1
ATOM 1595 N N . ARG B 1 72 ? -1.223 14.062 -6.219 1 94.44 72 ARG B N 1
ATOM 1596 C CA . ARG B 1 72 ? -1.93 12.867 -5.777 1 94.44 72 ARG B CA 1
ATOM 1597 C C . ARG B 1 72 ? -2.521 12.109 -6.965 1 94.44 72 ARG B C 1
ATOM 1599 O O . ARG B 1 72 ? -3.463 12.586 -7.602 1 94.44 72 ARG B O 1
ATOM 1606 N N . VAL B 1 73 ? -2.023 10.922 -7.211 1 92.62 73 VAL B N 1
ATOM 1607 C CA . VAL B 1 73 ? -2.414 10.266 -8.461 1 92.62 73 VAL B CA 1
ATOM 1608 C C . VAL B 1 73 ? -3.496 9.227 -8.18 1 92.62 73 VAL B C 1
ATOM 1610 O O . VAL B 1 73 ? -4.156 8.75 -9.109 1 92.62 73 VAL B O 1
ATOM 1613 N N . PHE B 1 74 ? -3.654 8.914 -6.98 1 93.25 74 PHE B N 1
ATOM 1614 C CA . PHE B 1 74 ? -4.625 7.898 -6.598 1 93.25 74 PHE B CA 1
ATOM 1615 C C . PHE B 1 74 ? -5 8.031 -5.125 1 93.25 74 PHE B C 1
ATOM 1617 O O . PHE B 1 74 ? -4.141 8.297 -4.281 1 93.25 74 PHE B O 1
ATOM 1624 N N . VAL B 1 75 ? -6.277 7.902 -4.809 1 94.62 75 VAL B N 1
ATOM 1625 C CA . VAL B 1 75 ? -6.766 7.824 -3.436 1 94.62 75 VAL B CA 1
ATOM 1626 C C . VAL B 1 75 ? -7.906 6.809 -3.35 1 94.62 75 VAL B C 1
ATOM 1628 O O . VAL B 1 75 ? -8.711 6.691 -4.277 1 94.62 75 VAL B O 1
ATOM 1631 N N . ALA B 1 76 ? -7.934 6.062 -2.262 1 95.19 76 ALA B N 1
ATOM 1632 C CA . ALA B 1 76 ? -8.961 5.043 -2.084 1 95.19 76 ALA B CA 1
ATOM 1633 C C . ALA B 1 76 ? -9.273 4.828 -0.605 1 95.19 76 ALA B C 1
ATOM 1635 O O . ALA B 1 76 ? -8.43 5.082 0.257 1 95.19 76 ALA B O 1
ATOM 1636 N N . ASP B 1 77 ? -10.5 4.445 -0.378 1 95.31 77 ASP B N 1
ATOM 1637 C CA . ASP B 1 77 ? -10.859 3.91 0.933 1 95.31 77 ASP B CA 1
ATOM 1638 C C . ASP B 1 77 ? -10.523 2.422 1.025 1 95.31 77 ASP B C 1
ATOM 1640 O O . ASP B 1 77 ? -10.703 1.68 0.058 1 95.31 77 ASP B O 1
ATOM 1644 N N . ALA B 1 78 ? -9.992 2.096 2.15 1 95.12 78 ALA B N 1
ATOM 1645 C CA . ALA B 1 78 ? -9.68 0.689 2.379 1 95.12 78 ALA B CA 1
ATOM 1646 C C . ALA B 1 78 ? -10.172 0.23 3.746 1 95.12 78 ALA B C 1
ATOM 1648 O O . ALA B 1 78 ? -11.039 0.871 4.344 1 95.12 78 ALA B O 1
ATOM 1649 N N . GLY B 1 79 ? -9.844 -0.963 4.098 1 93.75 79 GLY B N 1
ATOM 1650 C CA . GLY B 1 79 ? -10.172 -1.623 5.352 1 93.75 79 GLY B CA 1
ATOM 1651 C C . GLY B 1 79 ? -9.164 -2.678 5.754 1 93.75 79 GLY B C 1
ATOM 1652 O O . GLY B 1 79 ? -7.957 -2.424 5.746 1 93.75 79 GLY B O 1
ATOM 1653 N N . GLY B 1 80 ? -9.695 -3.746 6.113 1 95.44 80 GLY B N 1
ATOM 1654 C CA . GLY B 1 80 ? -8.836 -4.852 6.508 1 95.44 80 GLY B CA 1
ATOM 1655 C C . GLY B 1 80 ? -8.109 -5.488 5.344 1 95.44 80 GLY B C 1
ATOM 1656 O O . GLY B 1 80 ? -8.398 -5.191 4.184 1 95.44 80 GLY B O 1
ATOM 1657 N N . CYS B 1 81 ? -7.176 -6.344 5.695 1 97.62 81 CYS B N 1
ATOM 1658 C CA . CYS B 1 81 ? -6.391 -7.059 4.695 1 97.62 81 CYS B CA 1
ATOM 1659 C C . CYS B 1 81 ? -7.109 -8.328 4.242 1 97.62 81 CYS B C 1
ATOM 1661 O O . CYS B 1 81 ? -7.695 -9.039 5.059 1 97.62 81 CYS B O 1
ATOM 1663 N N . PHE B 1 82 ? -7.117 -8.547 2.902 1 98.06 82 PHE B N 1
ATOM 1664 C CA . PHE B 1 82 ? -7.473 -9.859 2.385 1 98.06 82 PHE B CA 1
ATOM 1665 C C . PHE B 1 82 ? -6.395 -10.883 2.723 1 98.06 82 PHE B C 1
ATOM 1667 O O . PHE B 1 82 ? -6.699 -12.016 3.109 1 98.06 82 PHE B O 1
ATOM 1674 N N . ILE B 1 83 ? -5.172 -10.547 2.484 1 98.31 83 ILE B N 1
ATOM 1675 C CA . ILE B 1 83 ? -4.012 -11.281 2.98 1 98.31 83 ILE B CA 1
ATOM 1676 C C . ILE B 1 83 ? -3.195 -10.383 3.908 1 98.31 83 ILE B C 1
ATOM 1678 O O . ILE B 1 83 ? -2.73 -9.312 3.502 1 98.31 83 ILE B O 1
ATOM 1682 N N . GLY B 1 84 ? -2.939 -10.719 5.121 1 98.06 84 GLY B N 1
ATOM 1683 C CA . GLY B 1 84 ? -2.229 -9.969 6.145 1 98.06 84 GLY B CA 1
ATOM 1684 C C . GLY B 1 84 ? -2.707 -10.273 7.551 1 98.06 84 GLY B C 1
ATOM 1685 O O . GLY B 1 84 ? -3.611 -11.094 7.738 1 98.06 84 GLY B O 1
ATOM 1686 N N . PRO B 1 85 ? -2.059 -9.633 8.523 1 97 85 PRO B N 1
ATOM 1687 C CA . PRO B 1 85 ? -2.545 -9.82 9.898 1 97 85 PRO B CA 1
ATOM 1688 C C . PRO B 1 85 ? -4.004 -9.398 10.062 1 97 85 PRO B C 1
ATOM 1690 O O . PRO B 1 85 ? -4.422 -8.375 9.523 1 97 85 PRO B O 1
ATOM 1693 N N . PRO B 1 86 ? -4.793 -10.18 10.812 1 95.31 86 PRO B N 1
ATOM 1694 C CA . PRO B 1 86 ? -6.227 -9.898 10.938 1 95.31 86 PRO B CA 1
ATOM 1695 C C . PRO B 1 86 ? -6.504 -8.539 11.57 1 95.31 86 PRO B C 1
ATOM 1697 O O . PRO B 1 86 ? -7.551 -7.938 11.32 1 95.31 86 PRO B O 1
ATOM 1700 N N . GLU B 1 87 ? -5.598 -8.008 12.344 1 95.19 87 GLU B N 1
ATOM 1701 C CA . GLU B 1 87 ? -5.855 -6.754 13.047 1 95.19 87 GLU B CA 1
ATOM 1702 C C . GLU B 1 87 ? -5.344 -5.559 12.242 1 95.19 87 GLU B C 1
ATOM 1704 O O . GLU B 1 87 ? -5.59 -4.41 12.609 1 95.19 87 GLU B O 1
ATOM 1709 N N . GLU B 1 88 ? -4.609 -5.848 11.188 1 96.56 88 GLU B N 1
ATOM 1710 C CA . GLU B 1 88 ? -4.094 -4.758 10.367 1 96.56 88 GLU B CA 1
ATOM 1711 C C . GLU B 1 88 ? -5.195 -4.137 9.516 1 96.56 88 GLU B C 1
ATOM 1713 O O . GLU B 1 88 ? -5.969 -4.855 8.875 1 96.56 88 GLU B O 1
ATOM 1718 N N . ARG B 1 89 ? -5.273 -2.818 9.602 1 96.75 89 ARG B N 1
ATOM 1719 C CA . ARG B 1 89 ? -6.262 -2.088 8.805 1 96.75 89 ARG B CA 1
ATOM 1720 C C . ARG B 1 89 ? -5.711 -0.736 8.359 1 96.75 89 ARG B C 1
ATOM 1722 O O . ARG B 1 89 ? -4.918 -0.118 9.07 1 96.75 89 ARG B O 1
ATOM 1729 N N . TRP B 1 90 ? -6.164 -0.298 7.258 1 98.12 90 TRP B N 1
ATOM 1730 C CA . TRP B 1 90 ? -5.852 1.012 6.695 1 98.12 90 TRP B CA 1
ATOM 1731 C C . TRP B 1 90 ? -7.113 1.697 6.18 1 98.12 90 TRP B C 1
ATOM 1733 O O . TRP B 1 90 ? -7.828 1.147 5.34 1 98.12 90 TRP B O 1
ATOM 1743 N N . ASP B 1 91 ? -7.32 2.898 6.594 1 97.62 91 ASP B N 1
ATOM 1744 C CA . ASP B 1 91 ? -8.578 3.576 6.293 1 97.62 91 ASP B CA 1
ATOM 1745 C C . ASP B 1 91 ? -8.5 4.312 4.957 1 97.62 91 ASP B C 1
ATOM 1747 O O . ASP B 1 91 ? -9.477 4.34 4.199 1 97.62 91 ASP B O 1
ATOM 1751 N N . VAL B 1 92 ? -7.414 4.922 4.707 1 97.12 92 VAL B N 1
ATOM 1752 C CA . VAL B 1 92 ? -7.184 5.621 3.445 1 97.12 92 VAL B CA 1
ATOM 1753 C C . VAL B 1 92 ? -5.82 5.227 2.879 1 97.12 92 VAL B C 1
ATOM 1755 O O . VAL B 1 92 ? -4.84 5.137 3.617 1 97.12 92 VAL B O 1
ATOM 1758 N N . ILE B 1 93 ? -5.793 4.957 1.619 1 97.81 93 ILE B N 1
ATOM 1759 C CA . ILE B 1 93 ? -4.562 4.672 0.896 1 97.81 93 ILE B CA 1
ATOM 1760 C C . ILE B 1 93 ? -4.418 5.633 -0.282 1 97.81 93 ILE B C 1
ATOM 1762 O O . ILE B 1 93 ? -5.379 5.879 -1.012 1 97.81 93 ILE B O 1
ATOM 1766 N N . GLN B 1 94 ? -3.275 6.207 -0.413 1 96.44 94 GLN B N 1
ATOM 1767 C CA . GLN B 1 94 ? -3.061 7.16 -1.499 1 96.44 94 GLN B CA 1
ATOM 1768 C C . GLN B 1 94 ? -1.673 6.992 -2.109 1 96.44 94 GLN B C 1
ATOM 1770 O O . GLN B 1 94 ? -0.753 6.504 -1.449 1 96.44 94 GLN B O 1
ATOM 1775 N N . PHE B 1 95 ? -1.563 7.375 -3.367 1 96.56 95 PHE B N 1
ATOM 1776 C CA . PHE B 1 95 ? -0.311 7.484 -4.105 1 96.56 95 PHE B CA 1
ATOM 1777 C C . PHE B 1 95 ? -0.023 8.938 -4.473 1 96.56 95 PHE B C 1
ATOM 1779 O O . PHE B 1 95 ? -0.865 9.609 -5.07 1 96.56 95 PHE B O 1
ATOM 1786 N N . VAL B 1 96 ? 1.129 9.336 -4.07 1 96.88 96 VAL B N 1
ATOM 1787 C CA . VAL B 1 96 ? 1.556 10.688 -4.422 1 96.88 96 VAL B CA 1
ATOM 1788 C C . VAL B 1 96 ? 2.818 10.625 -5.281 1 96.88 96 VAL B C 1
ATOM 1790 O O . VAL B 1 96 ? 3.77 9.922 -4.941 1 96.88 96 VAL B O 1
ATOM 1793 N N . ARG B 1 97 ? 2.816 11.32 -6.395 1 97 97 ARG B N 1
ATOM 1794 C CA . ARG B 1 97 ? 3.975 11.383 -7.281 1 97 97 ARG B CA 1
ATOM 1795 C C . ARG B 1 97 ? 4.746 12.68 -7.086 1 97 97 ARG B C 1
ATOM 1797 O O . ARG B 1 97 ? 4.156 13.766 -7.047 1 97 97 ARG B O 1
ATOM 1804 N N . TYR B 1 98 ? 5.977 12.523 -6.918 1 97.56 98 TYR B N 1
ATOM 1805 C CA . TYR B 1 98 ? 6.887 13.656 -6.848 1 97.56 98 TYR B CA 1
ATOM 1806 C C . TYR B 1 98 ? 7.801 13.703 -8.07 1 97.56 98 TYR B C 1
ATOM 1808 O O . TYR B 1 98 ? 8.281 12.664 -8.523 1 97.56 98 TYR B O 1
ATOM 1816 N N . PRO B 1 99 ? 8.023 14.891 -8.539 1 97.5 99 PRO B N 1
ATOM 1817 C CA . PRO B 1 99 ? 8.898 14.992 -9.711 1 97.5 99 PRO B CA 1
ATOM 1818 C C . PRO B 1 99 ? 10.367 14.766 -9.367 1 97.5 99 PRO B C 1
ATOM 1820 O O . PRO B 1 99 ? 11.18 14.492 -10.258 1 97.5 99 PRO B O 1
ATOM 1823 N N . SER B 1 100 ? 10.742 14.984 -8.125 1 96.38 100 SER B N 1
ATOM 1824 C CA . SER B 1 100 ? 12.125 14.828 -7.695 1 96.38 100 SER B CA 1
ATOM 1825 C C . SER B 1 100 ? 12.227 14.727 -6.176 1 96.38 100 SER B C 1
ATOM 1827 O O . SER B 1 100 ? 11.281 15.062 -5.465 1 96.38 100 SER B O 1
ATOM 1829 N N . LEU B 1 101 ? 13.422 14.234 -5.723 1 95.94 101 LEU B N 1
ATOM 1830 C CA . LEU B 1 101 ? 13.695 14.195 -4.289 1 95.94 101 LEU B CA 1
ATOM 1831 C C . LEU B 1 101 ? 13.703 15.602 -3.699 1 95.94 101 LEU B C 1
ATOM 1833 O O . LEU B 1 101 ? 13.227 15.812 -2.578 1 95.94 101 LEU B O 1
ATOM 1837 N N . GLU B 1 102 ? 14.227 16.562 -4.438 1 96.06 102 GLU B N 1
ATOM 1838 C CA . GLU B 1 102 ? 14.266 17.953 -3.984 1 96.06 102 GLU B CA 1
ATOM 1839 C C . GLU B 1 102 ? 12.852 18.484 -3.744 1 96.06 102 GLU B C 1
ATOM 1841 O O . GLU B 1 102 ? 12.617 19.203 -2.766 1 96.06 102 GLU B O 1
ATOM 1846 N N . ALA B 1 103 ? 11.984 18.172 -4.621 1 97.25 103 ALA B N 1
ATOM 1847 C CA . ALA B 1 103 ? 10.602 18.609 -4.469 1 97.25 103 ALA B CA 1
ATOM 1848 C C . ALA B 1 103 ? 9.992 18.047 -3.189 1 97.25 103 ALA B C 1
ATOM 1850 O O . ALA B 1 103 ? 9.289 18.75 -2.467 1 97.25 103 ALA B O 1
ATOM 1851 N N . PHE B 1 104 ? 10.297 16.844 -2.93 1 97 104 PHE B N 1
ATOM 1852 C CA . PHE B 1 104 ? 9.805 16.188 -1.723 1 97 104 PHE B CA 1
ATOM 1853 C C . PHE B 1 104 ? 10.352 16.859 -0.475 1 97 104 PHE B C 1
ATOM 1855 O O . PHE B 1 104 ? 9.609 17.156 0.456 1 97 104 PHE B O 1
ATOM 1862 N N . ILE B 1 105 ? 11.586 17.062 -0.448 1 94.75 105 ILE B N 1
ATOM 1863 C CA . ILE B 1 105 ? 12.242 17.688 0.695 1 94.75 105 ILE B CA 1
ATOM 1864 C C . ILE B 1 105 ? 11.688 19.094 0.908 1 94.75 105 ILE B C 1
ATOM 1866 O O . ILE B 1 105 ? 11.43 19.5 2.043 1 94.75 105 ILE B O 1
ATOM 1870 N N . ALA B 1 106 ? 11.477 19.797 -0.167 1 95.94 106 ALA B N 1
ATOM 1871 C CA . ALA B 1 106 ? 10.891 21.141 -0.085 1 95.94 106 ALA B CA 1
ATOM 1872 C C . ALA B 1 106 ? 9.508 21.094 0.559 1 95.94 106 ALA B C 1
ATOM 1874 O O . ALA B 1 106 ? 9.18 21.953 1.385 1 95.94 106 ALA B O 1
ATOM 1875 N N . LEU B 1 107 ? 8.75 20.141 0.182 1 95.38 107 LEU B N 1
ATOM 1876 C CA . LEU B 1 107 ? 7.41 19.984 0.75 1 95.38 107 LEU B CA 1
ATOM 1877 C C . LEU B 1 107 ? 7.484 19.703 2.246 1 95.38 107 LEU B C 1
ATOM 1879 O O . LEU B 1 107 ? 6.848 20.391 3.047 1 95.38 107 LEU B O 1
ATOM 1883 N N . MET B 1 108 ? 8.289 18.75 2.615 1 93.38 108 MET B N 1
ATOM 1884 C CA . MET B 1 108 ? 8.383 18.328 4.012 1 93.38 108 MET B CA 1
ATOM 1885 C C . MET B 1 108 ? 8.906 19.469 4.887 1 93.38 108 MET B C 1
ATOM 1887 O O . MET B 1 108 ? 8.562 19.562 6.062 1 93.38 108 MET B O 1
ATOM 1891 N N . SER B 1 109 ? 9.633 20.344 4.273 1 93.31 109 SER B N 1
ATOM 1892 C CA . SER B 1 109 ? 10.258 21.422 5.023 1 93.31 109 SER B CA 1
ATOM 1893 C C . SER B 1 109 ? 9.391 22.688 5 1 93.31 109 SER B C 1
ATOM 1895 O O . SER B 1 109 ? 9.727 23.688 5.641 1 93.31 109 SER B O 1
ATOM 1897 N N . SER B 1 110 ? 8.391 22.688 4.242 1 93.94 110 SER B N 1
ATOM 1898 C CA . SER B 1 110 ? 7.57 23.891 4.082 1 93.94 110 SER B CA 1
ATOM 1899 C C . SER B 1 110 ? 6.879 24.266 5.391 1 93.94 110 SER B C 1
ATOM 1901 O O . SER B 1 110 ? 6.582 23.391 6.211 1 93.94 110 SER B O 1
ATOM 1903 N N . GLU B 1 111 ? 6.555 25.547 5.562 1 93.31 111 GLU B N 1
ATOM 1904 C CA . GLU B 1 111 ? 5.867 26.047 6.75 1 93.31 111 GLU B CA 1
ATOM 1905 C C . GLU B 1 111 ? 4.477 25.438 6.883 1 93.31 111 GLU B C 1
ATOM 1907 O O . GLU B 1 111 ? 4.023 25.156 7.996 1 93.31 111 GLU B O 1
ATOM 1912 N N . GLN B 1 112 ? 3.9 25.281 5.828 1 91.62 112 GLN B N 1
ATOM 1913 C CA . GLN B 1 112 ? 2.547 24.734 5.844 1 91.62 112 GLN B CA 1
ATOM 1914 C C . GLN B 1 112 ? 2.535 23.312 6.391 1 91.62 112 GLN B C 1
ATOM 1916 O O . GLN B 1 112 ? 1.727 22.984 7.262 1 91.62 112 GLN B O 1
ATOM 1921 N N . VAL B 1 113 ? 3.377 22.484 5.879 1 89.44 113 VAL B N 1
ATOM 1922 C CA . VAL B 1 113 ? 3.436 21.094 6.316 1 89.44 113 VAL B CA 1
ATOM 1923 C C . VAL B 1 113 ? 3.848 21.031 7.785 1 89.44 113 VAL B C 1
ATOM 1925 O O . VAL B 1 113 ? 3.279 20.266 8.562 1 89.44 113 VAL B O 1
ATOM 1928 N N . GLN B 1 114 ? 4.715 21.891 8.18 1 91.94 114 GLN B N 1
ATOM 1929 C CA . GLN B 1 114 ? 5.137 21.938 9.57 1 91.94 114 GLN B CA 1
ATOM 1930 C C . GLN B 1 114 ? 3.99 22.359 10.484 1 91.94 114 GLN B C 1
ATOM 1932 O O . GLN B 1 114 ? 3.818 21.797 11.57 1 91.94 114 GLN B O 1
ATOM 1937 N N . ALA B 1 115 ? 3.236 23.266 10.031 1 90.5 115 ALA B N 1
ATOM 1938 C CA . ALA B 1 115 ? 2.102 23.766 10.812 1 90.5 115 ALA B CA 1
ATOM 1939 C C . ALA B 1 115 ? 1.017 22.703 10.93 1 90.5 115 ALA B C 1
ATOM 1941 O O . ALA B 1 115 ? 0.213 22.719 11.859 1 90.5 115 ALA B O 1
ATOM 1942 N N . ASP B 1 116 ? 1.039 21.734 10.023 1 90.81 116 ASP B N 1
ATOM 1943 C CA . ASP B 1 116 ? -0.011 20.734 9.977 1 90.81 116 ASP B CA 1
ATOM 1944 C C . ASP B 1 116 ? 0.37 19.5 10.805 1 90.81 116 ASP B C 1
ATOM 1946 O O . ASP B 1 116 ? -0.47 18.641 11.062 1 90.81 116 ASP B O 1
ATOM 1950 N N . LEU B 1 117 ? 1.593 19.391 11.297 1 91.94 117 LEU B N 1
ATOM 1951 C CA . LEU B 1 117 ? 2.102 18.203 11.969 1 91.94 117 LEU B CA 1
ATOM 1952 C C . LEU B 1 117 ? 1.267 17.891 13.203 1 91.94 117 LEU B C 1
ATOM 1954 O O . LEU B 1 117 ? 0.88 16.734 13.414 1 91.94 117 LEU B O 1
ATOM 1958 N N . PRO B 1 118 ? 0.885 18.953 14.016 1 94.06 118 PRO B N 1
ATOM 1959 C CA . PRO B 1 118 ? 0.066 18.609 15.188 1 94.06 118 PRO B CA 1
ATOM 1960 C C . PRO B 1 118 ? -1.279 18 14.805 1 94.06 118 PRO B C 1
ATOM 1962 O O . PRO B 1 118 ? -1.804 17.156 15.531 1 94.06 118 PRO B O 1
ATOM 1965 N N . HIS B 1 119 ? -1.86 18.375 13.703 1 94.56 119 HIS B N 1
ATOM 1966 C CA . HIS B 1 119 ? -3.135 17.844 13.234 1 94.56 119 HIS B CA 1
ATOM 1967 C C . HIS B 1 119 ? -2.973 16.422 12.711 1 94.56 119 HIS B C 1
ATOM 1969 O O . HIS B 1 119 ? -3.855 15.586 12.898 1 94.56 119 HIS B O 1
ATOM 1975 N N . ARG B 1 120 ? -1.9 16.219 12.062 1 94.56 120 ARG B N 1
ATOM 1976 C CA . ARG B 1 120 ? -1.579 14.859 11.625 1 94.56 120 ARG B CA 1
ATOM 1977 C C . ARG B 1 120 ? -1.521 13.898 12.805 1 94.56 120 ARG B C 1
ATOM 1979 O O . ARG B 1 120 ? -2.119 12.82 12.766 1 94.56 120 ARG B O 1
ATOM 1986 N N . PHE B 1 121 ? -0.888 14.297 13.867 1 96.5 121 PHE B N 1
ATOM 1987 C CA . PHE B 1 121 ? -0.793 13.484 15.07 1 96.5 121 PHE B CA 1
ATOM 1988 C C . PHE B 1 121 ? -2.17 13.258 15.68 1 96.5 121 PHE B C 1
ATOM 1990 O O . PHE B 1 121 ? -2.436 12.203 16.266 1 96.5 121 PHE B O 1
ATOM 1997 N N . ALA B 1 122 ? -2.928 14.297 15.57 1 97.31 122 ALA B N 1
ATOM 1998 C CA . ALA B 1 122 ? -4.246 14.211 16.188 1 97.31 122 ALA B CA 1
ATOM 1999 C C . ALA B 1 122 ? -5.152 13.25 15.43 1 97.31 122 ALA B C 1
ATOM 2001 O O . ALA B 1 122 ? -5.984 12.562 16.031 1 97.31 122 ALA B O 1
ATOM 2002 N N . MET B 1 123 ? -5.039 13.148 14.156 1 97.5 123 MET B N 1
ATOM 2003 C CA . MET B 1 123 ? -6.023 12.422 13.367 1 97.5 123 MET B CA 1
ATOM 2004 C C . MET B 1 123 ? -5.566 10.984 13.117 1 97.5 123 MET B C 1
ATOM 2006 O O . MET B 1 123 ? -6.395 10.086 12.953 1 97.5 123 MET B O 1
ATOM 2010 N N . LEU B 1 124 ? -4.242 10.727 13.18 1 97.75 124 LEU B N 1
ATOM 2011 C CA . LEU B 1 124 ? -3.764 9.414 12.742 1 97.75 124 LEU B CA 1
ATOM 2012 C C . LEU B 1 124 ? -3.461 8.523 13.945 1 97.75 124 LEU B C 1
ATOM 2014 O O . LEU B 1 124 ? -2.879 8.977 14.93 1 97.75 124 LEU B O 1
ATOM 2018 N N . GLU B 1 125 ? -3.898 7.285 13.805 1 97.69 125 GLU B N 1
ATOM 2019 C CA . GLU B 1 125 ? -3.488 6.238 14.734 1 97.69 125 GLU B CA 1
ATOM 2020 C C . GLU B 1 125 ? -2.15 5.629 14.328 1 97.69 125 GLU B C 1
ATOM 2022 O O . GLU B 1 125 ? -1.348 5.25 15.188 1 97.69 125 GLU B O 1
ATOM 2027 N N . ASP B 1 126 ? -1.943 5.418 13.078 1 98 126 ASP B N 1
ATOM 2028 C CA . ASP B 1 126 ? -0.736 4.844 12.492 1 98 126 ASP B CA 1
ATOM 2029 C C . ASP B 1 126 ? -0.644 5.16 11 1 98 126 ASP B C 1
ATOM 2031 O O . ASP B 1 126 ? -1.627 5.582 10.391 1 98 126 ASP B O 1
ATOM 2035 N N . SER B 1 127 ? 0.563 5 10.453 1 98.31 127 SER B N 1
ATOM 2036 C CA . SER B 1 127 ? 0.72 5.223 9.016 1 98.31 127 SER B CA 1
ATOM 2037 C C . SER B 1 127 ? 1.886 4.418 8.453 1 98.31 127 SER B C 1
ATOM 2039 O O . SER B 1 127 ? 2.697 3.879 9.211 1 98.31 127 SER B O 1
ATOM 2041 N N . ARG B 1 128 ? 1.854 4.234 7.176 1 98.62 128 ARG B N 1
ATOM 2042 C CA . ARG B 1 128 ? 2.996 3.814 6.367 1 98.62 128 ARG B CA 1
ATOM 2043 C C . ARG B 1 128 ? 3.225 4.773 5.203 1 98.62 128 ARG B C 1
ATOM 2045 O O . ARG B 1 128 ? 2.277 5.164 4.516 1 98.62 128 ARG B O 1
ATOM 2052 N N . VAL B 1 129 ? 4.43 5.188 5.086 1 98.31 129 VAL B N 1
ATOM 2053 C CA . VAL B 1 129 ? 4.848 5.902 3.885 1 98.31 129 VAL B CA 1
ATOM 2054 C C . VAL B 1 129 ? 6.023 5.176 3.236 1 98.31 129 VAL B C 1
ATOM 2056 O O . VAL B 1 129 ? 7.078 5.012 3.854 1 98.31 129 VAL B O 1
ATOM 2059 N N . ILE B 1 130 ? 5.84 4.762 2.01 1 98.12 130 ILE B N 1
ATOM 2060 C CA . ILE B 1 130 ? 6.801 3.9 1.335 1 98.12 130 ILE B CA 1
ATOM 2061 C C . ILE B 1 130 ? 7.188 4.508 -0.011 1 98.12 130 ILE B C 1
ATOM 2063 O O . ILE B 1 130 ? 6.371 4.566 -0.932 1 98.12 130 ILE B O 1
ATOM 2067 N N . PRO B 1 131 ? 8.461 4.941 -0.109 1 97.62 131 PRO B N 1
ATOM 2068 C CA . PRO B 1 131 ? 8.938 5.406 -1.415 1 97.62 131 PRO B CA 1
ATOM 2069 C C . PRO B 1 131 ? 9.141 4.266 -2.408 1 97.62 131 PRO B C 1
ATOM 2071 O O . PRO B 1 131 ? 9.594 3.184 -2.025 1 97.62 131 PRO B O 1
ATOM 2074 N N . MET B 1 132 ? 8.766 4.512 -3.674 1 96 132 MET B N 1
ATOM 2075 C CA . MET B 1 132 ? 8.906 3.447 -4.664 1 96 132 MET B CA 1
ATOM 2076 C C . MET B 1 132 ? 9.242 4.02 -6.035 1 96 132 MET B C 1
ATOM 2078 O O . MET B 1 132 ? 8.891 5.164 -6.336 1 96 132 MET B O 1
ATOM 2082 N N . ALA B 1 133 ? 9.914 3.18 -6.801 1 93.88 133 ALA B N 1
ATOM 2083 C CA . ALA B 1 133 ? 10.234 3.506 -8.188 1 93.88 133 ALA B CA 1
ATOM 2084 C C . ALA B 1 133 ? 9.281 2.803 -9.148 1 93.88 133 ALA B C 1
ATOM 2086 O O . ALA B 1 133 ? 9.273 1.573 -9.234 1 93.88 133 ALA B O 1
ATOM 2087 N N . GLU B 1 134 ? 8.531 3.648 -9.859 1 91.5 134 GLU B N 1
ATOM 2088 C CA . GLU B 1 134 ? 7.57 3.086 -10.805 1 91.5 134 GLU B CA 1
ATOM 2089 C C . GLU B 1 134 ? 8.281 2.338 -11.938 1 91.5 134 GLU B C 1
ATOM 2091 O O . GLU B 1 134 ? 9.289 2.811 -12.461 1 91.5 134 GLU B O 1
ATOM 2096 N N . ARG B 1 135 ? 7.73 1.217 -12.25 1 90.44 135 ARG B N 1
ATOM 2097 C CA . ARG B 1 135 ? 8.219 0.422 -13.367 1 90.44 135 ARG B CA 1
ATOM 2098 C C . ARG B 1 135 ? 7.281 0.525 -14.57 1 90.44 135 ARG B C 1
ATOM 2100 O O . ARG B 1 135 ? 6.074 0.692 -14.398 1 90.44 135 ARG B O 1
ATOM 2107 N N . PRO B 1 136 ? 7.918 0.6 -15.805 1 82.25 136 PRO B N 1
ATOM 2108 C CA . PRO B 1 136 ? 7.02 0.531 -16.953 1 82.25 136 PRO B CA 1
ATOM 2109 C C . PRO B 1 136 ? 6.215 -0.768 -17 1 82.25 136 PRO B C 1
ATOM 2111 O O . PRO B 1 136 ? 6.73 -1.829 -16.641 1 82.25 136 PRO B O 1
ATOM 2114 N N . LEU B 1 137 ? 4.895 -0.61 -17.25 1 77.12 137 LEU B N 1
ATOM 2115 C CA . LEU B 1 137 ? 4.098 -1.811 -17.469 1 77.12 137 LEU B CA 1
ATOM 2116 C C . LEU B 1 137 ? 4.301 -2.357 -18.875 1 77.12 137 LEU B C 1
ATOM 2118 O O . LEU B 1 137 ? 4.449 -1.589 -19.828 1 77.12 137 LEU B O 1
ATOM 2122 N N . ALA B 1 138 ? 4.738 -3.664 -18.969 1 62.19 138 ALA B N 1
ATOM 2123 C CA . ALA B 1 138 ? 4.93 -4.25 -20.297 1 62.19 138 ALA B CA 1
ATOM 2124 C C . ALA B 1 138 ? 3.654 -4.156 -21.125 1 62.19 138 ALA B C 1
ATOM 2126 O O . ALA B 1 138 ? 2.549 -4.117 -20.578 1 62.19 138 ALA B O 1
#